Protein 8CWX (pdb70)

Nearest PDB structures (foldseek):
  8cwx-assembly1_A  TM=8.154E-01  e=5.323E-01  Streptomyces morookaense
  8cwx-assembly1_A  TM=7.725E-01  e=2.090E-01  Streptomyces morookaense
  8cwx-assembly1_A  TM=1.005E+00  e=5.382E-02  Streptomyces morookaense

Organism: Streptomyces morookaense (NCBI:txid1970)

Radius of gyration: 8.99 Å; Cα contacts (8 Å, |Δi|>4): 7; chains: 1; bounding box: 23×18×15 Å

Sequence (23 aa):
FAADAWAAQDMAGNPLFCCVQCGFAADAWAAQDMAGNPLFCCVQCGFAADAWAAQDMAGNPLFCCVQCGFAADAWAAQDMAGNPLFCCVQCGFAADAWAAQDMAGNPLFCCVQCGFAADAWAAQDMAGNPLFCCVQCGFAADAWAAQDMAGNPLFCCVQCGFAADAWAAQDMAGNPLFCCVQCGFAADAWAAQDMAGNPLFCCVQCGFAADAWAAQDMAGNPLFCCVQCGFAADAWAAQDMAGNPLFCCVQCGFAADAWAAQDMAGNPLFCCVQCGFAADAWAAQDMAGNPLFCCVQCGFAADAWAAQDMAGNPLFCCVQCGFAADAWAAQDMAGNPLFCCVQCG

Foldseek 3Di:
DPLPQDVVQLVVVDDDCCVCRVD

Structure (mmCIF, N/CA/C/O backbone):
data_8CWX
#
_entry.id   8CWX
#
loop_
_atom_site.group_PDB
_atom_site.id
_atom_site.type_symbol
_atom_site.label_atom_id
_atom_site.label_alt_id
_atom_site.label_comp_id
_atom_site.label_asym_id
_atom_site.label_entity_id
_atom_site.label_seq_id
_atom_site.pdbx_PDB_ins_code
_atom_site.Cartn_x
_atom_site.Cartn_y
_atom_site.Cartn_z
_atom_site.occupancy
_atom_site.B_iso_or_equiv
_atom_site.auth_seq_id
_atom_site.auth_comp_id
_atom_site.auth_asym_id
_atom_site.auth_atom_id
_atom_site.pdbx_PDB_model_num
ATOM 1 N N . PHE A 1 1 ? 30.555 10.071 2.349 1.00 0.00 1 PHE A N 1
ATOM 2 C CA . PHE A 1 1 ? 30.964 10.251 3.770 1.00 0.00 1 PHE A CA 1
ATOM 3 C C . PHE A 1 1 ? 29.898 9.657 4.683 1.00 0.00 1 PHE A C 1
ATOM 4 O O . PHE A 1 1 ? 28.717 9.981 4.566 1.00 0.00 1 PHE A O 1
ATOM 23 N N . ALA A 1 2 ? 30.324 8.787 5.593 1.00 0.00 2 ALA A N 1
ATOM 24 C CA . ALA A 1 2 ? 29.396 8.156 6.523 1.00 0.00 2 ALA A CA 1
ATOM 25 C C . ALA A 1 2 ? 28.760 6.923 5.890 1.00 0.00 2 ALA A C 1
ATOM 26 O O . ALA A 1 2 ? 28.493 5.931 6.572 1.00 0.00 2 ALA A O 1
ATOM 33 N N . ALA A 1 3 ? 28.520 6.989 4.584 1.00 0.00 3 ALA A N 1
ATOM 34 C CA . ALA A 1 3 ? 27.914 5.873 3.868 1.00 0.00 3 ALA A CA 1
ATOM 35 C C . ALA A 1 3 ? 27.059 5.031 4.811 1.00 0.00 3 ALA A C 1
ATOM 36 O O . ALA A 1 3 ? 26.462 5.550 5.754 1.00 0.00 3 ALA A O 1
ATOM 43 N N . ASP A 1 4 ? 26.999 3.731 4.545 1.00 0.00 4 ASP A N 1
ATOM 44 C CA . ASP A 1 4 ? 26.210 2.828 5.375 1.00 0.00 4 ASP A CA 1
ATOM 45 C C . ASP A 1 4 ? 24.744 3.251 5.383 1.00 0.00 4 ASP A C 1
ATOM 46 O O . ASP A 1 4 ? 24.034 3.046 6.367 1.00 0.00 4 ASP A O 1
ATOM 55 N N . ALA A 1 5 ? 24.297 3.836 4.277 1.00 0.00 5 ALA A N 1
ATOM 56 C CA . ALA A 1 5 ? 22.912 4.280 4.165 1.00 0.00 5 ALA A CA 1
ATOM 57 C C . ALA A 1 5 ? 22.366 4.704 5.528 1.00 0.00 5 ALA A C 1
ATOM 58 O O . ALA A 1 5 ? 22.685 5.785 6.025 1.00 0.00 5 ALA A O 1
ATOM 65 N N . TRP A 1 6 ? 21.540 3.846 6.124 1.00 0.00 6 TRP A N 1
ATOM 66 C CA . TRP A 1 6 ? 20.952 4.140 7.427 1.00 0.00 6 TRP A CA 1
ATOM 67 C C . TRP A 1 6 ? 20.432 2.860 8.083 1.00 0.00 6 TRP A C 1
ATOM 68 O O . TRP A 1 6 ? 19.939 1.944 7.408 1.00 0.00 6 TRP A O 1
ATOM 89 N N . ALA A 1 7 ? 20.523 2.808 9.409 1.00 0.00 7 ALA A N 1
ATOM 90 C CA . ALA A 1 7 ? 20.084 1.629 10.137 1.00 0.00 7 ALA A CA 1
ATOM 91 C C . ALA A 1 7 ? 18.582 1.659 10.312 1.00 0.00 7 ALA A C 1
ATOM 92 O O . ALA A 1 7 ? 18.019 2.615 10.847 1.00 0.00 7 ALA A O 1
ATOM 99 N N . ALA A 1 8 ? 17.948 0.601 9.816 1.00 0.00 8 ALA A N 1
ATOM 100 C CA . ALA A 1 8 ? 16.504 0.481 9.864 1.00 0.00 8 ALA A CA 1
ATOM 101 C C . ALA A 1 8 ? 15.900 1.032 8.577 1.00 0.00 8 ALA A C 1
ATOM 102 O O . ALA A 1 8 ? 14.845 0.575 8.123 1.00 0.00 8 ALA A O 1
ATOM 109 N N . GLN A 1 9 ? 16.583 2.016 7.985 1.00 0.00 9 GLN A N 1
ATOM 110 C CA . GLN A 1 9 ? 16.092 2.620 6.756 1.00 0.00 9 GLN A CA 1
ATOM 111 C C . GLN A 1 9 ? 16.101 1.601 5.630 1.00 0.00 9 GLN A C 1
ATOM 112 O O . GLN A 1 9 ? 15.084 1.381 4.973 1.00 0.00 9 GLN A O 1
ATOM 126 N N . ASP A 1 10 ? 17.249 0.977 5.414 1.00 0.00 10 ASP A N 1
ATOM 127 C CA . ASP A 1 10 ? 17.359 -0.028 4.366 1.00 0.00 10 ASP A CA 1
ATOM 128 C C . ASP A 1 10 ? 16.832 -1.376 4.858 1.00 0.00 10 ASP A C 1
ATOM 129 O O . ASP A 1 10 ? 16.925 -2.402 4.160 1.00 0.00 10 ASP A O 1
ATOM 138 N N . MET A 1 11 ? 16.263 -1.374 6.057 1.00 0.00 11 MET A N 1
ATOM 139 C CA . MET A 1 11 ? 15.745 -2.601 6.628 1.00 0.00 11 MET A CA 1
ATOM 140 C C . MET A 1 11 ? 14.347 -2.845 6.096 1.00 0.00 11 MET A C 1
ATOM 141 O O . MET A 1 11 ? 14.013 -3.962 5.719 1.00 0.00 11 MET A O 1
ATOM 155 N N . ALA A 1 12 ? 13.552 -1.798 6.006 1.00 0.00 12 ALA A N 1
ATOM 156 C CA . ALA A 1 12 ? 12.216 -1.955 5.461 1.00 0.00 12 ALA A CA 1
ATOM 157 C C . ALA A 1 12 ? 12.294 -2.013 3.942 1.00 0.00 12 ALA A C 1
ATOM 158 O O . ALA A 1 12 ? 11.286 -2.172 3.255 1.00 0.00 12 ALA A O 1
ATOM 174 N N . GLY A 1 14 ? 14.476 -4.212 2.231 1.00 0.00 14 GLY A N 1
ATOM 175 C CA . GLY A 1 14 ? 14.484 -5.647 1.982 1.00 0.00 14 GLY A CA 1
ATOM 176 C C . GLY A 1 14 ? 13.125 -6.275 2.340 1.00 0.00 14 GLY A C 1
ATOM 177 O O . GLY A 1 14 ? 13.024 -7.492 2.495 1.00 0.00 14 GLY A O 1
ATOM 181 N N . ASN A 1 15 ? 12.082 -5.448 2.481 1.00 0.00 15 ASN A N 1
ATOM 182 C CA . ASN A 1 15 ? 10.763 -5.956 2.825 1.00 0.00 15 ASN A CA 1
ATOM 183 C C . ASN A 1 15 ? 10.007 -6.394 1.582 1.00 0.00 15 ASN A C 1
ATOM 184 O O . ASN A 1 15 ? 10.464 -6.213 0.452 1.00 0.00 15 ASN A O 1
ATOM 195 N N . PRO A 1 16 ? 8.853 -6.963 1.773 1.00 0.00 16 PRO A N 1
ATOM 196 C CA . PRO A 1 16 ? 8.000 -7.429 0.655 1.00 0.00 16 PRO A CA 1
ATOM 197 C C . PRO A 1 16 ? 7.873 -6.380 -0.440 1.00 0.00 16 PRO A C 1
ATOM 198 O O . PRO A 1 16 ? 7.073 -5.447 -0.338 1.00 0.00 16 PRO A O 1
ATOM 209 N N . LEU A 1 17 ? 8.669 -6.556 -1.481 1.00 0.00 17 LEU A N 1
ATOM 210 C CA . LEU A 1 17 ? 8.673 -5.639 -2.631 1.00 0.00 17 LEU A CA 1
ATOM 211 C C . LEU A 1 17 ? 9.570 -4.422 -2.357 1.00 0.00 17 LEU A C 1
ATOM 212 O O . LEU A 1 17 ? 10.244 -3.883 -3.258 1.00 0.00 17 LEU A O 1
ATOM 262 N N . PHE A 1 21 ? 12.537 -1.254 -4.130 1.00 0.00 21 PHE A N 1
ATOM 263 C CA . PHE A 1 21 ? 12.115 0.054 -3.646 1.00 0.00 21 PHE A CA 1
ATOM 264 C C . PHE A 1 21 ? 13.260 0.774 -2.936 1.00 0.00 21 PHE A C 1
ATOM 265 O O . PHE A 1 21 ? 13.567 1.930 -3.230 1.00 0.00 21 PHE A O 1
ATOM 282 N N . CYS A 1 22 ? 13.874 0.082 -1.981 1.00 0.00 22 CYS A N 1
ATOM 283 C CA . CYS A 1 22 ? 14.961 0.671 -1.193 1.00 0.00 22 CYS A CA 1
ATOM 284 C C . CYS A 1 22 ? 16.326 0.533 -1.868 1.00 0.00 22 CYS A C 1
ATOM 285 O O . CYS A 1 22 ? 17.317 1.066 -1.369 1.00 0.00 22 CYS A O 1
ATOM 292 N N . CYS A 1 23 ? 16.386 -0.157 -3.002 1.00 0.00 23 CYS A N 1
ATOM 293 C CA . CYS A 1 23 ? 17.664 -0.306 -3.699 1.00 0.00 23 CYS A CA 1
ATOM 294 C C . CYS A 1 23 ? 18.004 0.972 -4.458 1.00 0.00 23 CYS A C 1
ATOM 295 O O . CYS A 1 23 ? 19.084 1.535 -4.293 1.00 0.00 23 CYS A O 1
ATOM 311 N N . VAL A 1 25 ? 16.240 3.713 -4.127 1.00 0.00 25 VAL A N 1
ATOM 312 C CA . VAL A 1 25 ? 15.991 4.788 -3.176 1.00 0.00 25 VAL A CA 1
ATOM 313 C C . VAL A 1 25 ? 17.255 5.124 -2.386 1.00 0.00 25 VAL A C 1
ATOM 314 O O . VAL A 1 25 ? 17.555 6.294 -2.147 1.00 0.00 25 VAL A O 1
ATOM 327 N N . GLN A 1 26 ? 17.976 4.092 -1.964 1.00 0.00 26 GLN A N 1
ATOM 328 C CA . GLN A 1 26 ? 19.190 4.290 -1.179 1.00 0.00 26 GLN A CA 1
ATOM 329 C C . GLN A 1 26 ? 20.418 4.347 -2.084 1.00 0.00 26 GLN A C 1
ATOM 330 O O . GLN A 1 26 ? 21.510 4.694 -1.635 1.00 0.00 26 GLN A O 1
ATOM 344 N N . CYS A 1 27 ? 20.234 4.017 -3.359 1.00 0.00 27 CYS A N 1
ATOM 345 C CA . CYS A 1 27 ? 21.339 4.051 -4.308 1.00 0.00 27 CYS A CA 1
ATOM 346 C C . CYS A 1 27 ? 21.672 5.487 -4.690 1.00 0.00 27 CYS A C 1
ATOM 347 O O . CYS A 1 27 ? 20.780 6.327 -4.825 1.00 0.00 27 CYS A O 1
ATOM 354 N N . GLY A 1 28 ? 22.959 5.765 -4.863 1.00 0.00 28 GLY A N 1
ATOM 355 C CA . GLY A 1 28 ? 23.400 7.106 -5.231 1.00 0.00 28 GLY A CA 1
ATOM 356 C C . GLY A 1 28 ? 23.543 7.235 -6.742 1.00 0.00 28 GLY A C 1
ATOM 357 O O . GLY A 1 28 ? 24.482 6.671 -7.280 1.00 0.00 28 GLY A O 1
ATOM 362 N N . PHE A 1 1 ? 26.748 1.860 -5.883 1.00 0.00 1 PHE A N 2
ATOM 363 C CA . PHE A 1 1 ? 26.180 1.956 -4.508 1.00 0.00 1 PHE A CA 2
ATOM 364 C C . PHE A 1 1 ? 26.214 3.409 -4.046 1.00 0.00 1 PHE A C 2
ATOM 365 O O . PHE A 1 1 ? 25.171 4.020 -3.807 1.00 0.00 1 PHE A O 2
ATOM 384 N N . ALA A 1 2 ? 27.420 3.957 -3.922 1.00 0.00 2 ALA A N 2
ATOM 385 C CA . ALA A 1 2 ? 27.578 5.340 -3.488 1.00 0.00 2 ALA A CA 2
ATOM 386 C C . ALA A 1 2 ? 27.573 5.431 -1.966 1.00 0.00 2 ALA A C 2
ATOM 387 O O . ALA A 1 2 ? 27.155 6.439 -1.396 1.00 0.00 2 ALA A O 2
ATOM 394 N N . ALA A 1 3 ? 28.042 4.372 -1.314 1.00 0.00 3 ALA A N 2
ATOM 395 C CA . ALA A 1 3 ? 28.089 4.340 0.144 1.00 0.00 3 ALA A CA 2
ATOM 396 C C . ALA A 1 3 ? 27.026 5.257 0.739 1.00 0.00 3 ALA A C 2
ATOM 397 O O . ALA A 1 3 ? 25.945 5.416 0.174 1.00 0.00 3 ALA A O 2
ATOM 404 N N . ASP A 1 4 ? 27.345 5.852 1.884 1.00 0.00 4 ASP A N 2
ATOM 405 C CA . ASP A 1 4 ? 26.420 6.752 2.568 1.00 0.00 4 ASP A CA 2
ATOM 406 C C . ASP A 1 4 ? 25.207 5.991 3.097 1.00 0.00 4 ASP A C 2
ATOM 407 O O . ASP A 1 4 ? 24.880 6.080 4.281 1.00 0.00 4 ASP A O 2
ATOM 416 N N . ALA A 1 5 ? 24.550 5.239 2.223 1.00 0.00 5 ALA A N 2
ATOM 417 C CA . ALA A 1 5 ? 23.380 4.462 2.618 1.00 0.00 5 ALA A CA 2
ATOM 418 C C . ALA A 1 5 ? 22.609 5.163 3.733 1.00 0.00 5 ALA A C 2
ATOM 419 O O . ALA A 1 5 ? 22.721 6.376 3.917 1.00 0.00 5 ALA A O 2
ATOM 426 N N . TRP A 1 6 ? 21.823 4.387 4.470 1.00 0.00 6 TRP A N 2
ATOM 427 C CA . TRP A 1 6 ? 21.033 4.925 5.570 1.00 0.00 6 TRP A CA 2
ATOM 428 C C . TRP A 1 6 ? 20.597 3.796 6.497 1.00 0.00 6 TRP A C 2
ATOM 429 O O . TRP A 1 6 ? 20.113 2.749 6.044 1.00 0.00 6 TRP A O 2
ATOM 450 N N . ALA A 1 7 ? 20.766 4.008 7.798 1.00 0.00 7 ALA A N 2
ATOM 451 C CA . ALA A 1 7 ? 20.415 2.979 8.763 1.00 0.00 7 ALA A CA 2
ATOM 452 C C . ALA A 1 7 ? 18.929 3.006 9.040 1.00 0.00 7 ALA A C 2
ATOM 453 O O . ALA A 1 7 ? 18.365 4.029 9.432 1.00 0.00 7 ALA A O 2
ATOM 460 N N . ALA A 1 8 ? 18.303 1.866 8.781 1.00 0.00 8 ALA A N 2
ATOM 461 C CA . ALA A 1 8 ? 16.873 1.724 8.945 1.00 0.00 8 ALA A CA 2
ATOM 462 C C . ALA A 1 8 ? 16.199 2.042 7.617 1.00 0.00 8 ALA A C 2
ATOM 463 O O . ALA A 1 8 ? 15.115 1.535 7.316 1.00 0.00 8 ALA A O 2
ATOM 470 N N . GLN A 1 9 ? 16.865 2.878 6.813 1.00 0.00 9 GLN A N 2
ATOM 471 C CA . GLN A 1 9 ? 16.324 3.252 5.515 1.00 0.00 9 GLN A CA 2
ATOM 472 C C . GLN A 1 9 ? 16.266 2.042 4.604 1.00 0.00 9 GLN A C 2
ATOM 473 O O . GLN A 1 9 ? 15.210 1.708 4.065 1.00 0.00 9 GLN A O 2
ATOM 487 N N . ASP A 1 10 ? 17.401 1.375 4.439 1.00 0.00 10 ASP A N 2
ATOM 488 C CA . ASP A 1 10 ? 17.442 0.196 3.594 1.00 0.00 10 ASP A CA 2
ATOM 489 C C . ASP A 1 10 ? 16.948 -1.023 4.365 1.00 0.00 10 ASP A C 2
ATOM 490 O O . ASP A 1 10 ? 17.022 -2.158 3.880 1.00 0.00 10 ASP A O 2
ATOM 499 N N . MET A 1 11 ? 16.429 -0.782 5.569 1.00 0.00 11 MET A N 2
ATOM 500 C CA . MET A 1 11 ? 15.930 -1.874 6.390 1.00 0.00 11 MET A CA 2
ATOM 501 C C . MET A 1 11 ? 14.494 -2.168 6.008 1.00 0.00 11 MET A C 2
ATOM 502 O O . MET A 1 11 ? 14.114 -3.318 5.840 1.00 0.00 11 MET A O 2
ATOM 516 N N . ALA A 1 12 ? 13.712 -1.128 5.797 1.00 0.00 12 ALA A N 2
ATOM 517 C CA . ALA A 1 12 ? 12.343 -1.334 5.370 1.00 0.00 12 ALA A CA 2
ATOM 518 C C . ALA A 1 12 ? 12.373 -1.654 3.886 1.00 0.00 12 ALA A C 2
ATOM 519 O O . ALA A 1 12 ? 11.355 -1.953 3.265 1.00 0.00 12 ALA A O 2
ATOM 535 N N . GLY A 1 14 ? 14.593 -4.100 2.503 1.00 0.00 14 GLY A N 2
ATOM 536 C CA . GLY A 1 14 ? 14.614 -5.551 2.479 1.00 0.00 14 GLY A CA 2
ATOM 537 C C . GLY A 1 14 ? 13.248 -6.132 2.890 1.00 0.00 14 GLY A C 2
ATOM 538 O O . GLY A 1 14 ? 13.157 -7.304 3.252 1.00 0.00 14 GLY A O 2
ATOM 542 N N . ASN A 1 15 ? 12.183 -5.308 2.843 1.00 0.00 15 ASN A N 2
ATOM 543 C CA . ASN A 1 15 ? 10.851 -5.771 3.222 1.00 0.00 15 ASN A CA 2
ATOM 544 C C . ASN A 1 15 ? 10.159 -6.443 2.037 1.00 0.00 15 ASN A C 2
ATOM 545 O O . ASN A 1 15 ? 10.732 -6.525 0.950 1.00 0.00 15 ASN A O 2
ATOM 556 N N . PRO A 1 16 ? 8.950 -6.924 2.212 1.00 0.00 16 PRO A N 2
ATOM 557 C CA . PRO A 1 16 ? 8.208 -7.599 1.114 1.00 0.00 16 PRO A CA 2
ATOM 558 C C . PRO A 1 16 ? 8.132 -6.728 -0.132 1.00 0.00 16 PRO A C 2
ATOM 559 O O . PRO A 1 16 ? 7.259 -5.870 -0.262 1.00 0.00 16 PRO A O 2
ATOM 570 N N . LEU A 1 17 ? 9.066 -6.973 -1.034 1.00 0.00 17 LEU A N 2
ATOM 571 C CA . LEU A 1 17 ? 9.144 -6.231 -2.290 1.00 0.00 17 LEU A CA 2
ATOM 572 C C . LEU A 1 17 ? 9.875 -4.909 -2.072 1.00 0.00 17 LEU A C 2
ATOM 573 O O . LEU A 1 17 ? 10.415 -4.307 -3.012 1.00 0.00 17 LEU A O 2
ATOM 623 N N . PHE A 1 21 ? 12.502 -1.835 -4.246 1.00 0.00 21 PHE A N 2
ATOM 624 C CA . PHE A 1 21 ? 12.073 -0.488 -3.902 1.00 0.00 21 PHE A CA 2
ATOM 625 C C . PHE A 1 21 ? 13.202 0.298 -3.259 1.00 0.00 21 PHE A C 2
ATOM 626 O O . PHE A 1 21 ? 13.467 1.441 -3.627 1.00 0.00 21 PHE A O 2
ATOM 643 N N . CYS A 1 22 ? 13.844 -0.312 -2.274 1.00 0.00 22 CYS A N 2
ATOM 644 C CA . CYS A 1 22 ? 14.917 0.359 -1.551 1.00 0.00 22 CYS A CA 2
ATOM 645 C C . CYS A 1 22 ? 16.266 0.207 -2.238 1.00 0.00 22 CYS A C 2
ATOM 646 O O . CYS A 1 22 ? 17.254 0.798 -1.802 1.00 0.00 22 CYS A O 2
ATOM 653 N N . CYS A 1 23 ? 16.307 -0.542 -3.330 1.00 0.00 23 CYS A N 2
ATOM 654 C CA . CYS A 1 23 ? 17.556 -0.693 -4.062 1.00 0.00 23 CYS A CA 2
ATOM 655 C C . CYS A 1 23 ? 17.803 0.560 -4.899 1.00 0.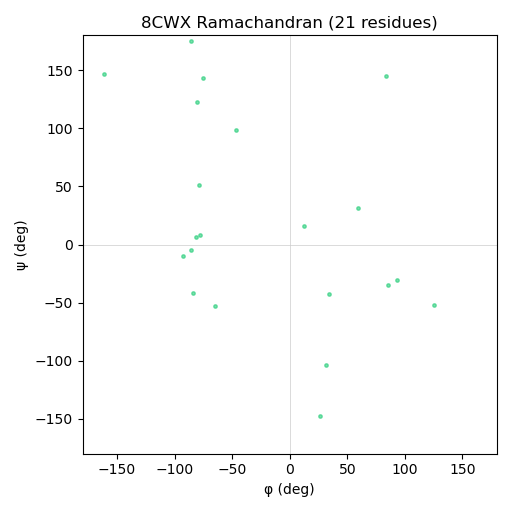00 23 CYS A C 2
ATOM 656 O O . CYS A 1 23 ? 18.887 1.142 -4.862 1.00 0.00 23 CYS A O 2
ATOM 672 N N . VAL A 1 25 ? 15.974 3.297 -4.516 1.00 0.00 25 VAL A N 2
ATOM 673 C CA . VAL A 1 25 ? 15.756 4.413 -3.601 1.00 0.00 25 VAL A CA 2
ATOM 674 C C . VAL A 1 25 ? 17.064 4.828 -2.940 1.00 0.00 25 VAL A C 2
ATOM 675 O O . VAL A 1 25 ? 17.341 6.015 -2.772 1.00 0.00 25 VAL A O 2
ATOM 688 N N . GLN A 1 26 ? 17.857 3.836 -2.548 1.00 0.00 26 GLN A N 2
ATOM 689 C CA . GLN A 1 26 ? 19.126 4.101 -1.881 1.00 0.00 26 GLN A CA 2
ATOM 690 C C . GLN A 1 26 ? 20.271 4.170 -2.886 1.00 0.00 26 GLN A C 2
ATOM 691 O O . GLN A 1 26 ? 21.376 4.594 -2.548 1.00 0.00 26 GLN A O 2
ATOM 705 N N . CYS A 1 27 ? 20.005 3.759 -4.119 1.00 0.00 27 CYS A N 2
ATOM 706 C CA . CYS A 1 27 ? 21.032 3.789 -5.152 1.00 0.00 27 CYS A CA 2
ATOM 707 C C . CYS A 1 27 ? 21.263 5.220 -5.632 1.00 0.00 27 CYS A C 2
ATOM 708 O O . CYS A 1 27 ? 20.314 5.977 -5.835 1.00 0.00 27 CYS A O 2
ATOM 715 N N . GLY A 1 28 ? 22.528 5.583 -5.814 1.00 0.00 28 GLY A N 2
ATOM 716 C CA . GLY A 1 28 ? 22.872 6.925 -6.270 1.00 0.00 28 GLY A CA 2
ATOM 717 C C . GLY A 1 28 ? 23.368 7.783 -5.111 1.00 0.00 28 GLY A C 2
ATOM 718 O O . GLY A 1 28 ? 22.916 8.910 -4.999 1.00 0.00 28 GLY A O 2
ATOM 723 N N . PHE A 1 1 ? 28.323 -3.487 -4.480 1.00 0.00 1 PHE A N 3
ATOM 724 C CA . PHE A 1 1 ? 29.209 -2.392 -4.966 1.00 0.00 1 PHE A CA 3
ATOM 725 C C . PHE A 1 1 ? 28.607 -1.045 -4.579 1.00 0.00 1 PHE A C 3
ATOM 726 O O . PHE A 1 1 ? 27.508 -0.697 -5.013 1.00 0.00 1 PHE A O 3
ATOM 745 N N . ALA A 1 2 ? 29.332 -0.292 -3.758 1.00 0.00 2 ALA A N 3
ATOM 746 C CA . ALA A 1 2 ? 28.859 1.016 -3.318 1.00 0.00 2 ALA A CA 3
ATOM 747 C C . ALA A 1 2 ? 27.943 0.877 -2.106 1.00 0.00 2 ALA A C 3
ATOM 748 O O . ALA A 1 2 ? 28.278 1.323 -1.009 1.00 0.00 2 ALA A O 3
ATOM 755 N N . ALA A 1 3 ? 26.787 0.253 -2.313 1.00 0.00 3 ALA A N 3
ATOM 756 C CA . ALA A 1 3 ? 25.830 0.058 -1.230 1.00 0.00 3 ALA A CA 3
ATOM 757 C C . ALA A 1 3 ? 25.994 1.139 -0.162 1.00 0.00 3 ALA A C 3
ATOM 758 O O . ALA A 1 3 ? 25.602 2.286 -0.366 1.00 0.00 3 ALA A O 3
ATOM 765 N N . ASP A 1 4 ? 26.579 0.756 0.971 1.00 0.00 4 ASP A N 3
ATOM 766 C CA . ASP A 1 4 ? 26.793 1.688 2.076 1.00 0.00 4 ASP A CA 3
ATOM 767 C C . ASP A 1 4 ? 25.466 2.102 2.703 1.00 0.00 4 ASP A C 3
ATOM 768 O O . ASP A 1 4 ? 25.239 1.899 3.896 1.00 0.00 4 ASP A O 3
ATOM 777 N N . ALA A 1 5 ? 24.594 2.677 1.889 1.00 0.00 5 ALA A N 3
ATOM 778 C CA . ALA A 1 5 ? 23.283 3.114 2.359 1.00 0.00 5 ALA A CA 3
ATOM 779 C C . ALA A 1 5 ? 23.343 3.532 3.829 1.00 0.00 5 ALA A C 3
ATOM 780 O O . ALA A 1 5 ? 24.058 4.469 4.188 1.00 0.00 5 ALA A O 3
ATOM 787 N N . TRP A 1 6 ? 22.587 2.834 4.673 1.00 0.00 6 TRP A N 3
ATOM 788 C CA . TRP A 1 6 ? 22.561 3.139 6.096 1.00 0.00 6 TRP A CA 3
ATOM 789 C C . TRP A 1 6 ? 21.999 1.953 6.880 1.00 0.00 6 TRP A C 3
ATOM 790 O O . TRP A 1 6 ? 21.305 1.091 6.324 1.00 0.00 6 TRP A O 3
ATOM 811 N N . ALA A 1 7 ? 22.293 1.909 8.175 1.00 0.00 7 ALA A N 3
ATOM 812 C CA . ALA A 1 7 ? 21.834 0.800 8.997 1.00 0.00 7 ALA A CA 3
ATOM 813 C C . ALA A 1 7 ? 20.398 1.018 9.418 1.00 0.00 7 ALA A C 3
ATOM 814 O O . ALA A 1 7 ? 20.043 2.053 9.987 1.00 0.00 7 ALA A O 3
ATOM 821 N N . ALA A 1 8 ? 19.575 0.032 9.082 1.00 0.00 8 ALA A N 3
ATOM 822 C CA . ALA A 1 8 ? 18.156 0.085 9.363 1.00 0.00 8 ALA A CA 3
ATOM 823 C C . ALA A 1 8 ? 17.443 0.666 8.151 1.00 0.00 8 ALA A C 3
ATOM 824 O O . ALA A 1 8 ? 16.284 0.335 7.876 1.00 0.00 8 ALA A O 3
ATOM 831 N N . GLN A 1 9 ? 18.151 1.524 7.410 1.00 0.00 9 GLN A N 3
ATOM 832 C CA . GLN A 1 9 ? 17.566 2.136 6.229 1.00 0.00 9 GLN A CA 3
ATOM 833 C C . GLN A 1 9 ? 17.300 1.084 5.167 1.00 0.00 9 GLN A C 3
ATOM 834 O O . GLN A 1 9 ? 16.175 0.944 4.688 1.00 0.00 9 GLN A O 3
ATOM 848 N N . ASP A 1 10 ? 18.332 0.333 4.807 1.00 0.00 10 ASP A N 3
ATOM 849 C CA . ASP A 1 10 ? 18.169 -0.714 3.810 1.00 0.00 10 ASP A CA 3
ATOM 850 C C . ASP A 1 10 ? 17.601 -1.974 4.459 1.00 0.00 10 ASP A C 3
ATOM 851 O O . ASP A 1 10 ? 17.525 -3.036 3.830 1.00 0.00 10 ASP A O 3
ATOM 860 N N . MET A 1 11 ? 17.195 -1.848 5.723 1.00 0.00 11 MET A N 3
ATOM 861 C CA . MET A 1 11 ? 16.647 -2.983 6.446 1.00 0.00 11 MET A CA 3
ATOM 862 C C . MET A 1 11 ? 15.166 -3.109 6.145 1.00 0.00 11 MET A C 3
ATOM 863 O O . MET A 1 11 ? 14.685 -4.187 5.822 1.00 0.00 11 MET A O 3
ATOM 877 N N . ALA A 1 12 ? 14.453 -1.996 6.174 1.00 0.00 12 ALA A N 3
ATOM 878 C CA . ALA A 1 12 ? 13.043 -2.043 5.830 1.00 0.00 12 ALA A CA 3
ATOM 879 C C . ALA A 1 12 ? 12.953 -2.107 4.316 1.00 0.00 12 ALA A C 3
ATOM 880 O O . ALA A 1 12 ? 11.875 -2.197 3.726 1.00 0.00 12 ALA A O 3
ATOM 896 N N . GLY A 1 14 ? 14.791 -4.486 2.364 1.00 0.00 14 GLY A N 3
ATOM 897 C CA . GLY A 1 14 ? 14.639 -5.901 2.060 1.00 0.00 14 GLY A CA 3
ATOM 898 C C . GLY A 1 14 ? 13.253 -6.418 2.476 1.00 0.00 14 GLY A C 3
ATOM 899 O O . GLY A 1 14 ? 13.078 -7.618 2.693 1.00 0.00 14 GLY A O 3
ATOM 903 N N . ASN A 1 15 ? 12.262 -5.520 2.590 1.00 0.00 15 ASN A N 3
ATOM 904 C CA . ASN A 1 15 ? 10.917 -5.925 2.982 1.00 0.00 15 ASN A CA 3
ATOM 905 C C . ASN A 1 15 ? 10.112 -6.392 1.769 1.00 0.00 15 ASN A C 3
ATOM 906 O O . ASN A 1 15 ? 10.594 -6.343 0.637 1.00 0.00 15 ASN A O 3
ATOM 917 N N . PRO A 1 16 ? 8.900 -6.842 1.976 1.00 0.00 16 PRO A N 3
ATOM 918 C CA . PRO A 1 16 ? 8.036 -7.315 0.866 1.00 0.00 16 PRO A CA 3
ATOM 919 C C . PRO A 1 16 ? 7.968 -6.292 -0.258 1.00 0.00 16 PRO A C 3
ATOM 920 O O . PRO A 1 16 ? 7.203 -5.331 -0.199 1.00 0.00 16 PRO A O 3
ATOM 931 N N . LEU A 1 17 ? 8.793 -6.516 -1.266 1.00 0.00 17 LEU A N 3
ATOM 932 C CA . LEU A 1 17 ? 8.873 -5.624 -2.424 1.00 0.00 17 LEU A CA 3
ATOM 933 C C . LEU A 1 17 ? 9.771 -4.435 -2.109 1.00 0.00 17 LEU A C 3
ATOM 934 O O . LEU A 1 17 ? 10.329 -3.789 -3.009 1.00 0.00 17 LEU A O 3
ATOM 984 N N . PHE A 1 21 ? 12.876 -1.751 -4.002 1.00 0.00 21 PHE A N 3
ATOM 985 C CA . PHE A 1 21 ? 12.374 -0.477 -3.515 1.00 0.00 21 PHE A CA 3
ATOM 986 C C . PHE A 1 21 ? 13.474 0.310 -2.804 1.00 0.00 21 PHE A C 3
ATOM 987 O O . PHE A 1 21 ? 13.669 1.503 -3.059 1.00 0.00 21 PHE A O 3
ATOM 1004 N N . CYS A 1 22 ? 14.180 -0.361 -1.897 1.00 0.00 22 CYS A N 3
ATOM 1005 C CA . CYS A 1 22 ? 15.236 0.300 -1.135 1.00 0.00 22 CYS A CA 3
ATOM 1006 C C . CYS A 1 22 ? 16.568 0.289 -1.870 1.00 0.00 22 CYS A C 3
ATOM 1007 O O . CYS A 1 22 ? 17.482 1.027 -1.510 1.00 0.00 22 CYS A O 3
ATOM 1014 N N . CYS A 1 23 ? 16.686 -0.539 -2.895 1.00 0.00 23 CYS A N 3
ATOM 1015 C CA . CYS A 1 23 ? 17.934 -0.602 -3.641 1.00 0.00 23 CYS A CA 3
ATOM 1016 C C . CYS A 1 23 ? 18.044 0.589 -4.584 1.00 0.00 23 CYS A C 3
ATOM 1017 O O . CYS A 1 23 ? 19.017 1.340 -4.541 1.00 0.00 23 CYS A O 3
ATOM 1033 N N . VAL A 1 25 ? 15.981 3.262 -4.701 1.00 0.00 25 VAL A N 3
ATOM 1034 C CA . VAL A 1 25 ? 15.785 4.505 -3.969 1.00 0.00 25 VAL A CA 3
ATOM 1035 C C . VAL A 1 25 ? 17.056 4.852 -3.198 1.00 0.00 25 VAL A C 3
ATOM 1036 O O . VAL A 1 25 ? 17.392 6.025 -3.033 1.00 0.00 25 VAL A O 3
ATOM 1049 N N . GLN A 1 26 ? 17.758 3.820 -2.729 1.00 0.00 26 GLN A N 3
ATOM 1050 C CA . GLN A 1 26 ? 18.992 4.025 -1.973 1.00 0.00 26 GLN A CA 3
ATOM 1051 C C . GLN A 1 26 ? 20.218 3.973 -2.884 1.00 0.00 26 GLN A C 3
ATOM 1052 O O . GLN A 1 26 ? 21.318 4.341 -2.473 1.00 0.00 26 GLN A O 3
ATOM 1066 N N . CYS A 1 27 ? 20.030 3.509 -4.117 1.00 0.00 27 CYS A N 3
ATOM 1067 C CA . CYS A 1 27 ? 21.141 3.415 -5.059 1.00 0.00 27 CYS A CA 3
ATOM 1068 C C . CYS A 1 27 ? 21.518 4.795 -5.585 1.00 0.00 27 CYS A C 3
ATOM 1069 O O . CYS A 1 27 ? 22.689 5.070 -5.845 1.00 0.00 27 CYS A O 3
ATOM 1076 N N . GLY A 1 28 ? 20.520 5.657 -5.742 1.00 0.00 28 GLY A N 3
ATOM 1077 C CA . GLY A 1 28 ? 20.762 7.007 -6.242 1.00 0.00 28 GLY A CA 3
ATOM 1078 C C . GLY A 1 28 ? 21.902 7.669 -5.478 1.00 0.00 28 GLY A C 3
ATOM 1079 O O . GLY A 1 28 ? 22.999 7.710 -6.009 1.00 0.00 28 GLY A O 3
ATOM 1084 N N . PHE A 1 1 ? 23.953 15.263 -2.165 1.00 0.00 1 PHE A N 4
ATOM 1085 C CA . PHE A 1 1 ? 24.667 15.114 -0.865 1.00 0.00 1 PHE A CA 4
ATOM 1086 C C . PHE A 1 1 ? 23.665 14.746 0.224 1.00 0.00 1 PHE A C 4
ATOM 1087 O O . PHE A 1 1 ? 22.478 15.054 0.119 1.00 0.00 1 PHE A O 4
ATOM 1106 N N . ALA A 1 2 ? 24.152 14.087 1.270 1.00 0.00 2 ALA A N 4
ATOM 1107 C CA . ALA A 1 2 ? 23.289 13.682 2.374 1.00 0.00 2 ALA A CA 4
ATOM 1108 C C . ALA A 1 2 ? 22.614 12.349 2.069 1.00 0.00 2 ALA A C 4
ATOM 1109 O O . ALA A 1 2 ? 23.186 11.490 1.398 1.00 0.00 2 ALA A O 4
ATOM 1116 N N . ALA A 1 3 ? 21.392 12.185 2.567 1.00 0.00 3 ALA A N 4
ATOM 1117 C CA . ALA A 1 3 ? 20.645 10.952 2.343 1.00 0.00 3 ALA A CA 4
ATOM 1118 C C . ALA A 1 3 ? 21.596 9.782 2.108 1.00 0.00 3 ALA A C 4
ATOM 1119 O O . ALA A 1 3 ? 22.306 9.355 3.018 1.00 0.00 3 ALA A O 4
ATOM 1126 N N . ASP A 1 4 ? 21.607 9.267 0.881 1.00 0.00 4 ASP A N 4
ATOM 1127 C CA . ASP A 1 4 ? 22.477 8.147 0.540 1.00 0.00 4 ASP A CA 4
ATOM 1128 C C . ASP A 1 4 ? 22.168 6.939 1.419 1.00 0.00 4 ASP A C 4
ATOM 1129 O O . ASP A 1 4 ? 23.057 6.150 1.738 1.00 0.00 4 ASP A O 4
ATOM 1138 N N . ALA A 1 5 ? 20.902 6.798 1.801 1.00 0.00 5 ALA A N 4
ATOM 1139 C CA . ALA A 1 5 ? 20.483 5.679 2.638 1.00 0.00 5 ALA A CA 4
ATOM 1140 C C . ALA A 1 5 ? 20.631 6.021 4.116 1.00 0.00 5 ALA A C 4
ATOM 1141 O O . ALA A 1 5 ? 21.191 7.060 4.472 1.00 0.00 5 ALA A O 4
ATOM 1148 N N . TRP A 1 6 ? 20.129 5.138 4.974 1.00 0.00 6 TRP A N 4
ATOM 1149 C CA . TRP A 1 6 ? 20.212 5.349 6.412 1.00 0.00 6 TRP A CA 4
ATOM 1150 C C . TRP A 1 6 ? 19.990 4.039 7.158 1.00 0.00 6 TRP A C 4
ATOM 1151 O O . TRP A 1 6 ? 19.565 3.038 6.571 1.00 0.00 6 TRP A O 4
ATOM 1172 N N . ALA A 1 7 ? 20.265 4.044 8.457 1.00 0.00 7 ALA A N 4
ATOM 1173 C CA . ALA A 1 7 ? 20.101 2.834 9.244 1.00 0.00 7 ALA A CA 4
ATOM 1174 C C . ALA A 1 7 ? 18.647 2.680 9.635 1.00 0.00 7 ALA A C 4
ATOM 1175 O O . ALA A 1 7 ? 18.035 3.588 10.197 1.00 0.00 7 ALA A O 4
ATOM 1182 N N . ALA A 1 8 ? 18.098 1.529 9.274 1.00 0.00 8 ALA A N 4
ATOM 1183 C CA . ALA A 1 8 ? 16.700 1.240 9.521 1.00 0.00 8 ALA A CA 4
ATOM 1184 C C . ALA A 1 8 ? 15.901 1.650 8.294 1.00 0.00 8 ALA A C 4
ATOM 1185 O O . ALA A 1 8 ? 14.866 1.058 7.983 1.00 0.00 8 ALA A O 4
ATOM 1192 N N . GLN A 1 9 ? 16.409 2.656 7.578 1.00 0.00 9 GLN A N 4
ATOM 1193 C CA . GLN A 1 9 ? 15.741 3.122 6.372 1.00 0.00 9 GLN A CA 4
ATOM 1194 C C . GLN A 1 9 ? 15.782 2.032 5.316 1.00 0.00 9 GLN A C 4
ATOM 1195 O O . GLN A 1 9 ? 14.749 1.625 4.784 1.00 0.00 9 GLN A O 4
ATOM 1209 N N . ASP A 1 10 ? 16.985 1.552 5.031 1.00 0.00 10 ASP A N 4
ATOM 1210 C CA . ASP A 1 10 ? 17.152 0.495 4.053 1.00 0.00 10 ASP A CA 4
ATOM 1211 C C . ASP A 1 10 ? 16.870 -0.862 4.686 1.00 0.00 10 ASP A C 4
ATOM 1212 O O . ASP A 1 10 ? 17.059 -1.904 4.052 1.00 0.00 10 ASP A O 4
ATOM 1221 N N . MET A 1 11 ? 16.403 -0.854 5.936 1.00 0.00 11 MET A N 4
ATOM 1222 C CA . MET A 1 11 ? 16.098 -2.103 6.618 1.00 0.00 11 MET A CA 4
ATOM 1223 C C . MET A 1 11 ? 14.693 -2.531 6.250 1.00 0.00 11 MET A C 4
ATOM 1224 O O . MET A 1 11 ? 14.467 -3.672 5.860 1.00 0.00 11 MET A O 4
ATOM 1238 N N . ALA A 1 12 ? 13.760 -1.598 6.288 1.00 0.00 12 ALA A N 4
ATOM 1239 C CA . ALA A 1 12 ? 12.408 -1.916 5.875 1.00 0.00 12 ALA A CA 4
ATOM 1240 C C . ALA A 1 12 ? 12.405 -1.910 4.357 1.00 0.00 12 ALA A C 4
ATOM 1241 O O . ALA A 1 12 ? 11.401 -2.179 3.700 1.00 0.00 12 ALA A O 4
ATOM 1257 N N . GLY A 1 14 ? 14.818 -3.755 2.391 1.00 0.00 14 GLY A N 4
ATOM 1258 C CA . GLY A 1 14 ? 14.969 -5.147 2.013 1.00 0.00 14 GLY A CA 4
ATOM 1259 C C . GLY A 1 14 ? 13.729 -5.970 2.397 1.00 0.00 14 GLY A C 4
ATOM 1260 O O . GLY A 1 14 ? 13.813 -7.193 2.507 1.00 0.00 14 GLY A O 4
ATOM 1264 N N . ASN A 1 15 ? 12.576 -5.309 2.603 1.00 0.00 15 ASN A N 4
ATOM 1265 C CA . ASN A 1 15 ? 11.359 -6.031 2.972 1.00 0.00 15 ASN A CA 4
ATOM 1266 C C . ASN A 1 15 ? 10.628 -6.541 1.733 1.00 0.00 15 ASN A C 4
ATOM 1267 O O . ASN A 1 15 ? 10.999 -6.231 0.599 1.00 0.00 15 ASN A O 4
ATOM 1278 N N . PRO A 1 16 ? 9.594 -7.320 1.927 1.00 0.00 16 PRO A N 4
ATOM 1279 C CA . PRO A 1 16 ? 8.792 -7.883 0.811 1.00 0.00 16 PRO A CA 4
ATOM 1280 C C . PRO A 1 16 ? 8.507 -6.840 -0.258 1.00 0.00 16 PRO A C 4
ATOM 1281 O O . PRO A 1 16 ? 7.585 -6.034 -0.144 1.00 0.00 16 PRO A O 4
ATOM 1292 N N . LEU A 1 17 ? 9.335 -6.873 -1.289 1.00 0.00 17 LEU A N 4
ATOM 1293 C CA . LEU A 1 17 ? 9.232 -5.943 -2.413 1.00 0.00 17 LEU A CA 4
ATOM 1294 C C . LEU A 1 17 ? 9.898 -4.620 -2.069 1.00 0.00 17 LEU A C 4
ATOM 1295 O O . LEU A 1 17 ? 10.451 -3.942 -2.940 1.00 0.00 17 LEU A O 4
ATOM 1345 N N . PHE A 1 21 ? 12.761 -1.920 -4.164 1.00 0.00 21 PHE A N 4
ATOM 1346 C CA . PHE A 1 21 ? 12.053 -0.690 -3.836 1.00 0.00 21 PHE A CA 4
ATOM 1347 C C . PHE A 1 21 ? 12.957 0.289 -3.091 1.00 0.00 21 PHE A C 4
ATOM 1348 O O . PHE A 1 21 ? 13.033 1.472 -3.433 1.00 0.00 21 PHE A O 4
ATOM 1365 N N . CYS A 1 22 ? 13.634 -0.214 -2.062 1.00 0.00 22 CYS A N 4
ATOM 1366 C CA . CYS A 1 22 ? 14.506 0.638 -1.258 1.00 0.00 22 CYS A CA 4
ATOM 1367 C C . CYS A 1 22 ? 15.883 0.756 -1.880 1.00 0.00 22 CYS A C 4
ATOM 1368 O O . CYS A 1 22 ? 16.646 1.655 -1.536 1.00 0.00 22 CYS A O 4
ATOM 1375 N N . CYS A 1 23 ? 16.191 -0.123 -2.820 1.00 0.00 23 CYS A N 4
ATOM 1376 C CA . CYS A 1 23 ? 17.475 -0.048 -3.488 1.00 0.00 23 CYS A CA 4
ATOM 1377 C C . CYS A 1 23 ? 17.398 1.079 -4.502 1.00 0.00 23 CYS A C 4
ATOM 1378 O O . CYS A 1 23 ? 17.855 2.191 -4.243 1.00 0.00 23 CYS A O 4
ATOM 1394 N N . VAL A 1 25 ? 15.455 3.164 -5.033 1.00 0.00 25 VAL A N 4
ATOM 1395 C CA . VAL A 1 25 ? 15.132 4.397 -4.324 1.00 0.00 25 VAL A CA 4
ATOM 1396 C C . VAL A 1 25 ? 16.353 4.913 -3.566 1.00 0.00 25 VAL A C 4
ATOM 1397 O O . VAL A 1 25 ? 16.657 6.106 -3.598 1.00 0.00 25 VAL A O 4
ATOM 1410 N N . GLN A 1 26 ? 17.052 4.006 -2.887 1.00 0.00 26 GLN A N 4
ATOM 1411 C CA . GLN A 1 26 ? 18.241 4.382 -2.126 1.00 0.00 26 GLN A CA 4
ATOM 1412 C C . GLN A 1 26 ? 19.497 4.189 -2.975 1.00 0.00 26 GLN A C 4
ATOM 1413 O O . GLN A 1 26 ? 20.611 4.165 -2.456 1.00 0.00 26 GLN A O 4
ATOM 1427 N N . CYS A 1 27 ? 19.301 4.044 -4.282 1.00 0.00 27 CYS A N 4
ATOM 1428 C CA . CYS A 1 27 ? 20.418 3.843 -5.198 1.00 0.00 27 CYS A CA 4
ATOM 1429 C C . CYS A 1 27 ? 21.170 5.152 -5.413 1.00 0.00 27 CYS A C 4
ATOM 1430 O O . CYS A 1 27 ? 20.561 6.205 -5.597 1.00 0.00 27 CYS A O 4
ATOM 1437 N N . GLY A 1 28 ? 22.497 5.080 -5.384 1.00 0.00 28 GLY A N 4
ATOM 1438 C CA . GLY A 1 28 ? 23.319 6.269 -5.577 1.00 0.00 28 GLY A CA 4
ATOM 1439 C C . GLY A 1 28 ? 24.593 6.193 -4.741 1.00 0.00 28 GLY A C 4
ATOM 1440 O O . GLY A 1 28 ? 24.857 5.135 -4.195 1.00 0.00 28 GLY A O 4
ATOM 1445 N N . PHE A 1 1 ? 29.858 7.293 -2.813 1.00 0.00 1 PHE A N 5
ATOM 1446 C CA . PHE A 1 1 ? 29.955 7.332 -1.328 1.00 0.00 1 PHE A CA 5
ATOM 1447 C C . PHE A 1 1 ? 29.099 6.217 -0.735 1.00 0.00 1 PHE A C 5
ATOM 1448 O O . PHE A 1 1 ? 29.563 5.088 -0.567 1.00 0.00 1 PHE A O 5
ATOM 1467 N N . ALA A 1 2 ? 27.850 6.541 -0.421 1.00 0.00 2 ALA A N 5
ATOM 1468 C CA . ALA A 1 2 ? 26.937 5.558 0.154 1.00 0.00 2 ALA A CA 5
ATOM 1469 C C . ALA A 1 2 ? 27.116 5.482 1.667 1.00 0.00 2 ALA A C 5
ATOM 1470 O O . ALA A 1 2 ? 26.214 5.056 2.387 1.00 0.00 2 ALA A O 5
ATOM 1477 N N . ALA A 1 3 ? 28.285 5.897 2.142 1.00 0.00 3 ALA A N 5
ATOM 1478 C CA . ALA A 1 3 ? 28.572 5.872 3.572 1.00 0.00 3 ALA A CA 5
ATOM 1479 C C . ALA A 1 3 ? 27.749 4.793 4.272 1.00 0.00 3 ALA A C 5
ATOM 1480 O O . ALA A 1 3 ? 27.185 5.027 5.342 1.00 0.00 3 ALA A O 5
ATOM 1487 N N . ASP A 1 4 ? 27.691 3.610 3.667 1.00 0.00 4 ASP A N 5
ATOM 1488 C CA . ASP A 1 4 ? 26.939 2.502 4.247 1.00 0.00 4 ASP A CA 5
ATOM 1489 C C . ASP A 1 4 ? 25.458 2.855 4.377 1.00 0.00 4 ASP A C 5
ATOM 1490 O O . ASP A 1 4 ? 24.860 2.673 5.437 1.00 0.00 4 ASP A O 5
ATOM 1499 N N . ALA A 1 5 ? 24.875 3.355 3.291 1.00 0.00 5 ALA A N 5
ATOM 1500 C CA . ALA A 1 5 ? 23.464 3.726 3.292 1.00 0.00 5 ALA A CA 5
ATOM 1501 C C . ALA A 1 5 ? 23.030 4.204 4.675 1.00 0.00 5 ALA A C 5
ATOM 1502 O O . ALA A 1 5 ? 23.414 5.287 5.116 1.00 0.00 5 ALA A O 5
ATOM 1509 N N . TRP A 1 6 ? 22.226 3.391 5.354 1.00 0.00 6 TRP A N 5
ATOM 1510 C CA . TRP A 1 6 ? 21.746 3.741 6.685 1.00 0.00 6 TRP A CA 5
ATOM 1511 C C . TRP A 1 6 ? 21.251 2.493 7.410 1.00 0.00 6 TRP A C 5
ATOM 1512 O O . TRP A 1 6 ? 20.669 1.585 6.797 1.00 0.00 6 TRP A O 5
ATOM 1533 N N . ALA A 1 7 ? 21.474 2.451 8.719 1.00 0.00 7 ALA A N 5
ATOM 1534 C CA . ALA A 1 7 ? 21.069 1.292 9.498 1.00 0.00 7 ALA A CA 5
ATOM 1535 C C . ALA A 1 7 ? 19.600 1.381 9.833 1.00 0.00 7 ALA A C 5
ATOM 1536 O O . ALA A 1 7 ? 19.129 2.368 10.401 1.00 0.00 7 ALA A O 5
ATOM 1543 N N . ALA A 1 8 ? 18.881 0.343 9.427 1.00 0.00 8 ALA A N 5
ATOM 1544 C CA . ALA A 1 8 ? 17.449 0.280 9.624 1.00 0.00 8 ALA A CA 5
ATOM 1545 C C . ALA A 1 8 ? 16.762 0.844 8.390 1.00 0.00 8 ALA A C 5
ATOM 1546 O O . ALA A 1 8 ? 15.641 0.455 8.049 1.00 0.00 8 ALA A O 5
ATOM 1553 N N . GLN A 1 9 ? 17.455 1.762 7.707 1.00 0.00 9 GLN A N 5
ATOM 1554 C CA . GLN A 1 9 ? 16.897 2.368 6.509 1.00 0.00 9 GLN A CA 5
ATOM 1555 C C . GLN A 1 9 ? 16.742 1.324 5.417 1.00 0.00 9 GLN A C 5
ATOM 1556 O O . GLN A 1 9 ? 15.650 1.129 4.883 1.00 0.00 9 GLN A O 5
ATOM 1570 N N . ASP A 1 10 ? 17.835 0.641 5.098 1.00 0.00 10 ASP A N 5
ATOM 1571 C CA . ASP A 1 10 ? 17.786 -0.392 4.076 1.00 0.00 10 ASP A CA 5
ATOM 1572 C C . ASP A 1 10 ? 17.256 -1.692 4.675 1.00 0.00 10 ASP A C 5
ATOM 1573 O O . ASP A 1 10 ? 17.276 -2.745 4.030 1.00 0.00 10 ASP A O 5
ATOM 1582 N N . MET A 1 11 ? 16.765 -1.608 5.909 1.00 0.00 11 MET A N 5
ATOM 1583 C CA . MET A 1 11 ? 16.232 -2.785 6.579 1.00 0.00 11 MET A CA 5
ATOM 1584 C C . MET A 1 11 ? 14.781 -2.965 6.178 1.00 0.00 11 MET A C 5
ATOM 1585 O O . MET A 1 11 ? 14.376 -4.047 5.775 1.00 0.00 11 MET A O 5
ATOM 1599 N N . ALA A 1 12 ? 14.013 -1.890 6.214 1.00 0.00 12 ALA A N 5
ATOM 1600 C CA . ALA A 1 12 ? 12.631 -1.986 5.781 1.00 0.00 12 ALA A CA 5
ATOM 1601 C C . ALA A 1 12 ? 12.639 -1.978 4.263 1.00 0.00 12 ALA A C 5
ATOM 1602 O O . ALA A 1 12 ? 11.604 -2.092 3.602 1.00 0.00 12 ALA A O 5
ATOM 1618 N N . GLY A 1 14 ? 14.716 -4.192 2.331 1.00 0.00 14 GLY A N 5
ATOM 1619 C CA . GLY A 1 14 ? 14.637 -5.598 1.975 1.00 0.00 14 GLY A CA 5
ATOM 1620 C C . GLY A 1 14 ? 13.311 -6.205 2.451 1.00 0.00 14 GLY A C 5
ATOM 1621 O O . GLY A 1 14 ? 13.238 -7.408 2.710 1.00 0.00 14 GLY A O 5
ATOM 1625 N N . ASN A 1 15 ? 12.262 -5.374 2.581 1.00 0.00 15 ASN A N 5
ATOM 1626 C CA . ASN A 1 15 ? 10.963 -5.863 3.040 1.00 0.00 15 ASN A CA 5
ATOM 1627 C C . ASN A 1 15 ? 10.147 -6.415 1.877 1.00 0.00 15 ASN A C 5
ATOM 1628 O O . ASN A 1 15 ? 10.646 -6.533 0.759 1.00 0.00 15 ASN A O 5
ATOM 1639 N N . PRO A 1 16 ? 8.904 -6.752 2.116 1.00 0.00 16 PRO A N 5
ATOM 1640 C CA . PRO A 1 16 ? 8.023 -7.291 1.054 1.00 0.00 16 PRO A CA 5
ATOM 1641 C C . PRO A 1 16 ? 7.968 -6.363 -0.143 1.00 0.00 16 PRO A C 5
ATOM 1642 O O . PRO A 1 16 ? 7.215 -5.389 -0.178 1.00 0.00 16 PRO A O 5
ATOM 1653 N N . LEU A 1 17 ? 8.792 -6.693 -1.101 1.00 0.00 17 LEU A N 5
ATOM 1654 C CA . LEU A 1 17 ? 8.907 -5.925 -2.340 1.00 0.00 17 LEU A CA 5
ATOM 1655 C C . LEU A 1 17 ? 9.777 -4.699 -2.109 1.00 0.00 17 LEU A C 5
ATOM 1656 O O . LEU A 1 17 ? 10.346 -4.126 -3.047 1.00 0.00 17 LEU A O 5
ATOM 1706 N N . PHE A 1 21 ? 12.761 -1.952 -4.042 1.00 0.00 21 PHE A N 5
ATOM 1707 C CA . PHE A 1 21 ? 12.229 -0.672 -3.603 1.00 0.00 21 PHE A CA 5
ATOM 1708 C C . PHE A 1 21 ? 13.314 0.178 -2.946 1.00 0.00 21 PHE A C 5
ATOM 1709 O O . PHE A 1 21 ? 13.498 1.345 -3.290 1.00 0.00 21 PHE A O 5
ATOM 1726 N N . CYS A 1 22 ? 14.017 -0.411 -1.985 1.00 0.00 22 CYS A N 5
ATOM 1727 C CA . CYS A 1 22 ? 15.061 0.318 -1.264 1.00 0.00 22 CYS A CA 5
ATOM 1728 C C . CYS A 1 22 ? 16.407 0.262 -1.976 1.00 0.00 22 CYS A C 5
ATOM 1729 O O . CYS A 1 22 ? 17.336 0.976 -1.600 1.00 0.00 22 CYS A O 5
ATOM 1736 N N . CYS A 1 23 ? 16.521 -0.572 -3.001 1.00 0.00 23 CYS A N 5
ATOM 1737 C CA . CYS A 1 23 ? 17.784 -0.662 -3.723 1.00 0.00 23 CYS A CA 5
ATOM 1738 C C . CYS A 1 23 ? 17.928 0.535 -4.656 1.00 0.00 23 CYS A C 5
ATOM 1739 O O . CYS A 1 23 ? 18.936 1.236 -4.624 1.00 0.00 23 CYS A O 5
ATOM 1755 N N . VAL A 1 25 ? 15.920 3.103 -4.553 1.00 0.00 25 VAL A N 5
ATOM 1756 C CA . VAL A 1 25 ? 15.632 4.264 -3.720 1.00 0.00 25 VAL A CA 5
ATOM 1757 C C . VAL A 1 25 ? 16.903 4.780 -3.058 1.00 0.00 25 VAL A C 5
ATOM 1758 O O . VAL A 1 25 ? 17.126 5.986 -2.971 1.00 0.00 25 VAL A O 5
ATOM 1771 N N . GLN A 1 26 ? 17.723 3.853 -2.572 1.00 0.00 26 GLN A N 5
ATOM 1772 C CA . GLN A 1 26 ? 18.960 4.222 -1.896 1.00 0.00 26 GLN A CA 5
ATOM 1773 C C . GLN A 1 26 ? 20.136 4.260 -2.869 1.00 0.00 26 GLN A C 5
ATOM 1774 O O . GLN A 1 26 ? 21.221 4.728 -2.521 1.00 0.00 26 GLN A O 5
ATOM 1788 N N . CYS A 1 27 ? 19.918 3.776 -4.087 1.00 0.00 27 CYS A N 5
ATOM 1789 C CA . CYS A 1 27 ? 20.973 3.772 -5.093 1.00 0.00 27 CYS A CA 5
ATOM 1790 C C . CYS A 1 27 ? 21.186 5.176 -5.650 1.00 0.00 27 CYS A C 5
ATOM 1791 O O . CYS A 1 27 ? 20.230 5.927 -5.846 1.00 0.00 27 CYS A O 5
ATOM 1798 N N . GLY A 1 28 ? 22.443 5.521 -5.906 1.00 0.00 28 GLY A N 5
ATOM 1799 C CA . GLY A 1 28 ? 22.769 6.838 -6.444 1.00 0.00 28 GLY A CA 5
ATOM 1800 C C . GLY A 1 28 ? 23.125 7.813 -5.327 1.00 0.00 28 GLY A C 5
ATOM 1801 O O . GLY A 1 28 ? 23.077 9.008 -5.573 1.00 0.00 28 GLY A O 5
ATOM 1806 N N . PHE A 1 1 ? 31.741 1.217 -0.141 1.00 0.00 1 PHE A N 6
ATOM 1807 C CA . PHE A 1 1 ? 30.382 1.243 -0.751 1.00 0.00 1 PHE A CA 6
ATOM 1808 C C . PHE A 1 1 ? 29.915 2.689 -0.886 1.00 0.00 1 PHE A C 6
ATOM 1809 O O . PHE A 1 1 ? 29.469 3.110 -1.954 1.00 0.00 1 PHE A O 6
ATOM 1828 N N . ALA A 1 2 ? 30.021 3.444 0.203 1.00 0.00 2 ALA A N 6
ATOM 1829 C CA . ALA A 1 2 ? 29.608 4.841 0.194 1.00 0.00 2 ALA A CA 6
ATOM 1830 C C . ALA A 1 2 ? 28.111 4.962 0.469 1.00 0.00 2 ALA A C 6
ATOM 1831 O O . ALA A 1 2 ? 27.310 4.187 -0.054 1.00 0.00 2 ALA A O 6
ATOM 1838 N N . ALA A 1 3 ? 27.742 5.940 1.290 1.00 0.00 3 ALA A N 6
ATOM 1839 C CA . ALA A 1 3 ? 26.339 6.154 1.627 1.00 0.00 3 ALA A CA 6
ATOM 1840 C C . ALA A 1 3 ? 25.550 4.855 1.498 1.00 0.00 3 ALA A C 6
ATOM 1841 O O . ALA A 1 3 ? 25.632 3.980 2.360 1.00 0.00 3 ALA A O 6
ATOM 1848 N N . ASP A 1 4 ? 24.786 4.737 0.418 1.00 0.00 4 ASP A N 6
ATOM 1849 C CA . ASP A 1 4 ? 23.984 3.541 0.185 1.00 0.00 4 ASP A CA 6
ATOM 1850 C C . ASP A 1 4 ? 22.956 3.349 1.295 1.00 0.00 4 ASP A C 6
ATOM 1851 O O . ASP A 1 4 ? 22.659 2.220 1.690 1.00 0.00 4 ASP A O 6
ATOM 1860 N N . ALA A 1 5 ? 22.412 4.457 1.794 1.00 0.00 5 ALA A N 6
ATOM 1861 C CA . ALA A 1 5 ? 21.412 4.399 2.857 1.00 0.00 5 ALA A CA 6
ATOM 1862 C C . ALA A 1 5 ? 22.083 4.402 4.224 1.00 0.00 5 ALA A C 6
ATOM 1863 O O . ALA A 1 5 ? 23.088 5.081 4.435 1.00 0.00 5 ALA A O 6
ATOM 1870 N N . TRP A 1 6 ? 21.523 3.630 5.152 1.00 0.00 6 TRP A N 6
ATOM 1871 C CA . TRP A 1 6 ? 22.074 3.546 6.496 1.00 0.00 6 TRP A CA 6
ATOM 1872 C C . TRP A 1 6 ? 21.559 2.302 7.213 1.00 0.00 6 TRP A C 6
ATOM 1873 O O . TRP A 1 6 ? 20.945 1.421 6.596 1.00 0.00 6 TRP A O 6
ATOM 1894 N N . ALA A 1 7 ? 21.798 2.234 8.518 1.00 0.00 7 ALA A N 6
ATOM 1895 C CA . ALA A 1 7 ? 21.368 1.077 9.285 1.00 0.00 7 ALA A CA 6
ATOM 1896 C C . ALA A 1 7 ? 19.906 1.213 9.646 1.00 0.00 7 ALA A C 6
ATOM 1897 O O . ALA A 1 7 ? 19.476 2.209 10.226 1.00 0.00 7 ALA A O 6
ATOM 1904 N N . ALA A 1 8 ? 19.145 0.205 9.244 1.00 0.00 8 ALA A N 6
ATOM 1905 C CA . ALA A 1 8 ? 17.715 0.191 9.461 1.00 0.00 8 ALA A CA 6
ATOM 1906 C C . ALA A 1 8 ? 17.038 0.793 8.239 1.00 0.00 8 ALA A C 6
ATOM 1907 O O . ALA A 1 8 ? 15.900 0.452 7.907 1.00 0.00 8 ALA A O 6
ATOM 1914 N N . GLN A 1 9 ? 17.764 1.684 7.554 1.00 0.00 9 GLN A N 6
ATOM 1915 C CA . GLN A 1 9 ? 17.229 2.322 6.363 1.00 0.00 9 GLN A CA 6
ATOM 1916 C C . GLN A 1 9 ? 17.025 1.288 5.271 1.00 0.00 9 GLN A C 6
ATOM 1917 O O . GLN A 1 9 ? 15.920 1.125 4.755 1.00 0.00 9 GLN A O 6
ATOM 1931 N N . ASP A 1 10 ? 18.091 0.575 4.938 1.00 0.00 10 ASP A N 6
ATOM 1932 C CA . ASP A 1 10 ? 17.998 -0.456 3.921 1.00 0.00 10 ASP A CA 6
ATOM 1933 C C . ASP A 1 10 ? 17.451 -1.743 4.532 1.00 0.00 10 ASP A C 6
ATOM 1934 O O . ASP A 1 10 ? 17.442 -2.798 3.890 1.00 0.00 10 ASP A O 6
ATOM 1943 N N . MET A 1 11 ? 16.991 -1.653 5.781 1.00 0.00 11 MET A N 6
ATOM 1944 C CA . MET A 1 11 ? 16.455 -2.823 6.464 1.00 0.00 11 MET A CA 6
ATOM 1945 C C . MET A 1 11 ? 14.990 -2.984 6.113 1.00 0.00 11 MET A C 6
ATOM 1946 O O . MET A 1 11 ? 14.548 -4.069 5.758 1.00 0.00 11 MET A O 6
ATOM 1960 N N . ALA A 1 12 ? 14.245 -1.892 6.142 1.00 0.00 12 ALA A N 6
ATOM 1961 C CA . ALA A 1 12 ? 12.848 -1.970 5.760 1.00 0.00 12 ALA A CA 6
ATOM 1962 C C . ALA A 1 12 ? 12.803 -2.016 4.243 1.00 0.00 12 ALA A C 6
ATOM 1963 O O . ALA A 1 12 ? 11.751 -2.154 3.620 1.00 0.00 12 ALA A O 6
ATOM 1979 N N . GLY A 1 14 ? 14.855 -4.293 2.316 1.00 0.00 14 GLY A N 6
ATOM 1980 C CA . GLY A 1 14 ? 14.775 -5.709 2.006 1.00 0.00 14 GLY A CA 6
ATOM 1981 C C . GLY A 1 14 ? 13.420 -6.298 2.438 1.00 0.00 14 GLY A C 6
ATOM 1982 O O . GLY A 1 14 ? 13.313 -7.506 2.651 1.00 0.00 14 GLY A O 6
ATOM 1986 N N . ASN A 1 15 ? 12.383 -5.450 2.575 1.00 0.00 15 ASN A N 6
ATOM 1987 C CA . ASN A 1 15 ? 11.066 -5.928 2.989 1.00 0.00 15 ASN A CA 6
ATOM 1988 C C . ASN A 1 15 ? 10.271 -6.428 1.787 1.00 0.00 15 ASN A C 6
ATOM 1989 O O . ASN A 1 15 ? 10.743 -6.361 0.651 1.00 0.00 15 ASN A O 6
ATOM 2000 N N . PRO A 1 16 ? 9.078 -6.930 2.002 1.00 0.00 16 PRO A N 6
ATOM 2001 C CA . PRO A 1 16 ? 8.234 -7.444 0.895 1.00 0.00 16 PRO A CA 6
ATOM 2002 C C . PRO A 1 16 ? 8.088 -6.412 -0.210 1.00 0.00 16 PRO A C 6
ATOM 2003 O O . PRO A 1 16 ? 7.274 -5.493 -0.129 1.00 0.00 16 PRO A O 6
ATOM 2014 N N . LEU A 1 17 ? 8.913 -6.577 -1.229 1.00 0.00 17 LEU A N 6
ATOM 2015 C CA . LEU A 1 17 ? 8.931 -5.670 -2.375 1.00 0.00 17 LEU A CA 6
ATOM 2016 C C . LEU A 1 17 ? 9.764 -4.441 -2.046 1.00 0.00 17 LEU A C 6
ATOM 2017 O O . LEU A 1 17 ? 10.239 -3.732 -2.939 1.00 0.00 17 LEU A O 6
ATOM 2067 N N . PHE A 1 21 ? 12.737 -1.777 -3.995 1.00 0.00 21 PHE A N 6
ATOM 2068 C CA . PHE A 1 21 ? 12.247 -0.494 -3.511 1.00 0.00 21 PHE A CA 6
ATOM 2069 C C . PHE A 1 21 ? 13.368 0.317 -2.869 1.00 0.00 21 PHE A C 6
ATOM 2070 O O . PHE A 1 21 ? 13.581 1.483 -3.201 1.00 0.00 21 PHE A O 6
ATOM 2087 N N . CYS A 1 22 ? 14.073 -0.309 -1.934 1.00 0.00 22 CYS A N 6
ATOM 2088 C CA . CYS A 1 22 ? 15.153 0.371 -1.225 1.00 0.00 22 CYS A CA 6
ATOM 2089 C C . CYS A 1 22 ? 16.475 0.291 -1.970 1.00 0.00 22 CYS A C 6
ATOM 2090 O O . CYS A 1 22 ? 17.436 0.962 -1.601 1.00 0.00 22 CYS A O 6
ATOM 2097 N N . CYS A 1 23 ? 16.529 -0.502 -3.027 1.00 0.00 23 CYS A N 6
ATOM 2098 C CA . CYS A 1 23 ? 17.761 -0.597 -3.793 1.00 0.00 23 CYS A CA 6
ATOM 2099 C C . CYS A 1 23 ? 17.891 0.634 -4.680 1.00 0.00 23 CYS A C 6
ATOM 2100 O O . CYS A 1 23 ? 18.754 1.480 -4.459 1.00 0.00 23 CYS A O 6
ATOM 2116 N N . VAL A 1 25 ? 15.902 3.116 -4.821 1.00 0.00 25 VAL A N 6
ATOM 2117 C CA . VAL A 1 25 ? 15.580 4.307 -4.041 1.00 0.00 25 VAL A CA 6
ATOM 2118 C C . VAL A 1 25 ? 16.809 4.813 -3.291 1.00 0.00 25 VAL A C 6
ATOM 2119 O O . VAL A 1 25 ? 17.081 6.013 -3.264 1.00 0.00 25 VAL A O 6
ATOM 2132 N N . GLN A 1 26 ? 17.534 3.888 -2.672 1.00 0.00 26 GLN A N 6
ATOM 2133 C CA . GLN A 1 26 ? 18.723 4.245 -1.904 1.00 0.00 26 GLN A CA 6
ATOM 2134 C C . GLN A 1 26 ? 19.989 4.133 -2.752 1.00 0.00 26 GLN A C 6
ATOM 2135 O O . GLN A 1 26 ? 21.080 4.476 -2.295 1.00 0.00 26 GLN A O 6
ATOM 2149 N N . CYS A 1 27 ? 19.846 3.656 -3.984 1.00 0.00 27 CYS A N 6
ATOM 2150 C CA . CYS A 1 27 ? 20.996 3.513 -4.871 1.00 0.00 27 CYS A CA 6
ATOM 2151 C C . CYS A 1 27 ? 21.431 4.875 -5.402 1.00 0.00 27 CYS A C 6
ATOM 2152 O O . CYS A 1 27 ? 20.598 5.727 -5.708 1.00 0.00 27 CYS A O 6
ATOM 2159 N N . GLY A 1 28 ? 22.740 5.073 -5.504 1.00 0.00 28 GLY A N 6
ATOM 2160 C CA . GLY A 1 28 ? 23.273 6.337 -5.998 1.00 0.00 28 GLY A CA 6
ATOM 2161 C C . GLY A 1 28 ? 22.571 7.518 -5.338 1.00 0.00 28 GLY A C 6
ATOM 2162 O O . GLY A 1 28 ? 21.888 8.244 -6.040 1.00 0.00 28 GLY A O 6
ATOM 2167 N N . PHE A 1 1 ? 29.435 4.476 0.975 1.00 0.00 1 PHE A N 7
ATOM 2168 C CA . PHE A 1 1 ? 28.433 4.274 2.060 1.00 0.00 1 PHE A CA 7
ATOM 2169 C C . PHE A 1 1 ? 27.693 5.584 2.313 1.00 0.00 1 PHE A C 7
ATOM 2170 O O . PHE A 1 1 ? 26.489 5.684 2.080 1.00 0.00 1 PHE A O 7
ATOM 2189 N N . ALA A 1 2 ? 28.424 6.586 2.789 1.00 0.00 2 ALA A N 7
ATOM 2190 C CA . ALA A 1 2 ? 27.830 7.890 3.069 1.00 0.00 2 ALA A CA 7
ATOM 2191 C C . ALA A 1 2 ? 27.207 7.911 4.461 1.00 0.00 2 ALA A C 7
ATOM 2192 O O . ALA A 1 2 ? 26.263 7.174 4.742 1.00 0.00 2 ALA A O 7
ATOM 2199 N N . ALA A 1 3 ? 27.743 8.764 5.328 1.00 0.00 3 ALA A N 7
ATOM 2200 C CA . ALA A 1 3 ? 27.235 8.879 6.689 1.00 0.00 3 ALA A CA 7
ATOM 2201 C C . ALA A 1 3 ? 26.575 7.578 7.133 1.00 0.00 3 ALA A C 7
ATOM 2202 O O . ALA A 1 3 ? 25.476 7.586 7.687 1.00 0.00 3 ALA A O 7
ATOM 2209 N N . ASP A 1 4 ? 27.252 6.461 6.888 1.00 0.00 4 ASP A N 7
ATOM 2210 C CA . ASP A 1 4 ? 26.719 5.159 7.272 1.00 0.00 4 ASP A CA 7
ATOM 2211 C C . ASP A 1 4 ? 25.396 4.883 6.564 1.00 0.00 4 ASP A C 7
ATOM 2212 O O . ASP A 1 4 ? 24.393 4.567 7.205 1.00 0.00 4 ASP A O 7
ATOM 2221 N N . ALA A 1 5 ? 25.401 5.001 5.241 1.00 0.00 5 ALA A N 7
ATOM 2222 C CA . ALA A 1 5 ? 24.196 4.760 4.455 1.00 0.00 5 ALA A CA 7
ATOM 2223 C C . ALA A 1 5 ? 22.949 5.150 5.244 1.00 0.00 5 ALA A C 7
ATOM 2224 O O . ALA A 1 5 ? 22.688 6.334 5.458 1.00 0.00 5 ALA A O 7
ATOM 2231 N N . TRP A 1 6 ? 22.179 4.154 5.676 1.00 0.00 6 TRP A N 7
ATOM 2232 C CA . TRP A 1 6 ? 20.966 4.420 6.442 1.00 0.00 6 TRP A CA 7
ATOM 2233 C C . TRP A 1 6 ? 20.521 3.168 7.191 1.00 0.00 6 TRP A C 7
ATOM 2234 O O . TRP A 1 6 ? 20.022 2.201 6.595 1.00 0.00 6 TRP A O 7
ATOM 2255 N N . ALA A 1 7 ? 20.688 3.198 8.504 1.00 0.00 7 ALA A N 7
ATOM 2256 C CA . ALA A 1 7 ? 20.325 2.056 9.328 1.00 0.00 7 ALA A CA 7
ATOM 2257 C C . ALA A 1 7 ? 18.842 2.070 9.621 1.00 0.00 7 ALA A C 7
ATOM 2258 O O . ALA A 1 7 ? 18.292 3.059 10.104 1.00 0.00 7 ALA A O 7
ATOM 2265 N N . ALA A 1 8 ? 18.201 0.960 9.277 1.00 0.00 8 ALA A N 7
ATOM 2266 C CA . ALA A 1 8 ? 16.770 0.819 9.448 1.00 0.00 8 ALA A CA 7
ATOM 2267 C C . ALA A 1 8 ? 16.085 1.251 8.162 1.00 0.00 8 ALA A C 7
ATOM 2268 O O . ALA A 1 8 ? 15.001 0.769 7.827 1.00 0.00 8 ALA A O 7
ATOM 2275 N N . GLN A 1 9 ? 16.741 2.153 7.427 1.00 0.00 9 GLN A N 7
ATOM 2276 C CA . GLN A 1 9 ? 16.186 2.626 6.171 1.00 0.00 9 GLN A CA 7
ATOM 2277 C C . GLN A 1 9 ? 16.166 1.497 5.161 1.00 0.00 9 GLN A C 7
ATOM 2278 O O . GLN A 1 9 ? 15.126 1.184 4.584 1.00 0.00 9 GLN A O 7
ATOM 2292 N N . ASP A 1 10 ? 17.321 0.875 4.965 1.00 0.00 10 ASP A N 7
ATOM 2293 C CA . ASP A 1 10 ? 17.410 -0.233 4.033 1.00 0.00 10 ASP A CA 7
ATOM 2294 C C . ASP A 1 10 ? 16.929 -1.515 4.703 1.00 0.00 10 ASP A C 7
ATOM 2295 O O . ASP A 1 10 ? 17.035 -2.608 4.138 1.00 0.00 10 ASP A O 7
ATOM 2304 N N . MET A 1 11 ? 16.379 -1.373 5.911 1.00 0.00 11 MET A N 7
ATOM 2305 C CA . MET A 1 11 ? 15.878 -2.529 6.640 1.00 0.00 11 MET A CA 7
ATOM 2306 C C . MET A 1 11 ? 14.456 -2.809 6.198 1.00 0.00 11 MET A C 7
ATOM 2307 O O . MET A 1 11 ? 14.120 -3.931 5.837 1.00 0.00 11 MET A O 7
ATOM 2321 N N . ALA A 1 12 ? 13.637 -1.774 6.151 1.00 0.00 12 ALA A N 7
ATOM 2322 C CA . ALA A 1 12 ? 12.278 -1.950 5.677 1.00 0.00 12 ALA A CA 7
ATOM 2323 C C . ALA A 1 12 ? 12.343 -2.019 4.161 1.00 0.00 12 ALA A C 7
ATOM 2324 O O . ALA A 1 12 ? 11.343 -2.205 3.469 1.00 0.00 12 ALA A O 7
ATOM 2340 N N . GLY A 1 14 ? 14.596 -4.245 2.439 1.00 0.00 14 GLY A N 7
ATOM 2341 C CA . GLY A 1 14 ? 14.588 -5.668 2.155 1.00 0.00 14 GLY A CA 7
ATOM 2342 C C . GLY A 1 14 ? 13.230 -6.297 2.519 1.00 0.00 14 GLY A C 7
ATOM 2343 O O . GLY A 1 14 ? 13.154 -7.501 2.766 1.00 0.00 14 GLY A O 7
ATOM 2347 N N . ASN A 1 15 ? 12.158 -5.486 2.559 1.00 0.00 15 ASN A N 7
ATOM 2348 C CA . ASN A 1 15 ? 10.830 -5.996 2.901 1.00 0.00 15 ASN A CA 7
ATOM 2349 C C . ASN A 1 15 ? 10.130 -6.552 1.664 1.00 0.00 15 ASN A C 7
ATOM 2350 O O . ASN A 1 15 ? 10.678 -6.504 0.562 1.00 0.00 15 ASN A O 7
ATOM 2361 N N . PRO A 1 16 ? 8.937 -7.077 1.814 1.00 0.00 16 PRO A N 7
ATOM 2362 C CA . PRO A 1 16 ? 8.179 -7.643 0.668 1.00 0.00 16 PRO A CA 7
ATOM 2363 C C . PRO A 1 16 ? 8.077 -6.643 -0.471 1.00 0.00 16 PRO A C 7
ATOM 2364 O O . PRO A 1 16 ? 7.228 -5.753 -0.470 1.00 0.00 16 PRO A O 7
ATOM 2375 N N . LEU A 1 17 ? 8.974 -6.805 -1.426 1.00 0.00 17 LEU A N 7
ATOM 2376 C CA . LEU A 1 17 ? 9.041 -5.923 -2.590 1.00 0.00 17 LEU A CA 7
ATOM 2377 C C . LEU A 1 17 ? 9.797 -4.655 -2.233 1.00 0.00 17 LEU A C 7
ATOM 2378 O O . LEU A 1 17 ? 10.297 -3.939 -3.107 1.00 0.00 17 LEU A O 7
ATOM 2428 N N . PHE A 1 21 ? 12.757 -1.894 -4.005 1.00 0.00 21 PHE A N 7
ATOM 2429 C CA . PHE A 1 21 ? 12.206 -0.619 -3.573 1.00 0.00 21 PHE A CA 7
ATOM 2430 C C . PHE A 1 21 ? 13.272 0.238 -2.899 1.00 0.00 21 PHE A C 7
ATOM 2431 O O . PHE A 1 21 ? 13.465 1.401 -3.247 1.00 0.00 21 PHE A O 7
ATOM 2448 N N . CYS A 1 22 ? 13.949 -0.346 -1.916 1.00 0.00 22 CYS A N 7
ATOM 2449 C CA . CYS A 1 22 ? 14.975 0.376 -1.168 1.00 0.00 22 CYS A CA 7
ATOM 2450 C C . CYS A 1 22 ? 16.344 0.315 -1.830 1.00 0.00 22 CYS A C 7
ATOM 2451 O O . CYS A 1 22 ? 17.265 1.012 -1.404 1.00 0.00 22 CYS A O 7
ATOM 2458 N N . CYS A 1 23 ? 16.486 -0.493 -2.870 1.00 0.00 23 CYS A N 7
ATOM 2459 C CA . CYS A 1 23 ? 17.772 -0.573 -3.550 1.00 0.00 23 CYS A CA 7
ATOM 2460 C C . CYS A 1 23 ? 17.950 0.646 -4.445 1.00 0.00 23 CYS A C 7
ATOM 2461 O O . CYS A 1 23 ? 18.985 1.306 -4.404 1.00 0.00 23 CYS A O 7
ATOM 2477 N N . VAL A 1 25 ? 15.893 3.256 -4.281 1.00 0.00 25 VAL A N 7
ATOM 2478 C CA . VAL A 1 25 ? 15.558 4.392 -3.431 1.00 0.00 25 VAL A CA 7
ATOM 2479 C C . VAL A 1 25 ? 16.800 4.910 -2.713 1.00 0.00 25 VAL A C 7
ATOM 2480 O O . VAL A 1 25 ? 17.004 6.118 -2.590 1.00 0.00 25 VAL A O 7
ATOM 2493 N N . GLN A 1 26 ? 17.616 3.982 -2.221 1.00 0.00 26 GLN A N 7
ATOM 2494 C CA . GLN A 1 26 ? 18.825 4.349 -1.493 1.00 0.00 26 GLN A CA 7
ATOM 2495 C C . GLN A 1 26 ? 20.035 4.422 -2.423 1.00 0.00 26 GLN A C 7
ATOM 2496 O O . GLN A 1 26 ? 21.099 4.893 -2.023 1.00 0.00 26 GLN A O 7
ATOM 2510 N N . CYS A 1 27 ? 19.868 3.968 -3.662 1.00 0.00 27 CYS A N 7
ATOM 2511 C CA . CYS A 1 27 ? 20.960 4.007 -4.626 1.00 0.00 27 CYS A CA 7
ATOM 2512 C C . CYS A 1 27 ? 21.176 5.432 -5.126 1.00 0.00 27 CYS A C 7
ATOM 2513 O O . CYS A 1 27 ? 20.217 6.159 -5.385 1.00 0.00 27 CYS A O 7
ATOM 2520 N N . GLY A 1 28 ? 22.438 5.825 -5.259 1.00 0.00 28 GLY A N 7
ATOM 2521 C CA . GLY A 1 28 ? 22.765 7.166 -5.728 1.00 0.00 28 GLY A CA 7
ATOM 2522 C C . GLY A 1 28 ? 23.463 7.121 -7.083 1.00 0.00 28 GLY A C 7
ATOM 2523 O O . GLY A 1 28 ? 22.806 7.388 -8.077 1.00 0.00 28 GLY A O 7
ATOM 2528 N N . PHE A 1 1 ? 26.448 10.004 -0.689 1.00 0.00 1 PHE A N 8
ATOM 2529 C CA . PHE A 1 1 ? 24.991 10.313 -0.642 1.00 0.00 1 PHE A CA 8
ATOM 2530 C C . PHE A 1 1 ? 24.292 9.315 0.276 1.00 0.00 1 PHE A C 8
ATOM 2531 O O . PHE A 1 1 ? 24.191 8.130 -0.041 1.00 0.00 1 PHE A O 8
ATOM 2550 N N . ALA A 1 2 ? 23.815 9.802 1.416 1.00 0.00 2 ALA A N 8
ATOM 2551 C CA . ALA A 1 2 ? 23.128 8.943 2.375 1.00 0.00 2 ALA A CA 8
ATOM 2552 C C . ALA A 1 2 ? 24.131 8.254 3.292 1.00 0.00 2 ALA A C 8
ATOM 2553 O O . ALA A 1 2 ? 23.999 7.068 3.595 1.00 0.00 2 ALA A O 8
ATOM 2560 N N . ALA A 1 3 ? 25.136 9.003 3.732 1.00 0.00 3 ALA A N 8
ATOM 2561 C CA . ALA A 1 3 ? 26.158 8.452 4.615 1.00 0.00 3 ALA A CA 8
ATOM 2562 C C . ALA A 1 3 ? 26.293 6.947 4.405 1.00 0.00 3 ALA A C 8
ATOM 2563 O O . ALA A 1 3 ? 26.315 6.177 5.365 1.00 0.00 3 ALA A O 8
ATOM 2570 N N . ASP A 1 4 ? 26.387 6.537 3.144 1.00 0.00 4 ASP A N 8
ATOM 2571 C CA . ASP A 1 4 ? 26.522 5.121 2.822 1.00 0.00 4 ASP A CA 8
ATOM 2572 C C . ASP A 1 4 ? 25.320 4.336 3.336 1.00 0.00 4 ASP A C 8
ATOM 2573 O O . ASP A 1 4 ? 25.477 3.332 4.030 1.00 0.00 4 ASP A O 8
ATOM 2582 N N . ALA A 1 5 ? 24.124 4.803 2.991 1.00 0.00 5 ALA A N 8
ATOM 2583 C CA . ALA A 1 5 ? 22.900 4.137 3.424 1.00 0.00 5 ALA A CA 8
ATOM 2584 C C . ALA A 1 5 ? 22.446 4.673 4.779 1.00 0.00 5 ALA A C 8
ATOM 2585 O O . ALA A 1 5 ? 22.807 5.783 5.171 1.00 0.00 5 ALA A O 8
ATOM 2592 N N . TRP A 1 6 ? 21.653 3.877 5.489 1.00 0.00 6 TRP A N 8
ATOM 2593 C CA . TRP A 1 6 ? 21.154 4.280 6.800 1.00 0.00 6 TRP A CA 8
ATOM 2594 C C . TRP A 1 6 ? 20.670 3.062 7.589 1.00 0.00 6 TRP A C 8
ATOM 2595 O O . TRP A 1 6 ? 20.166 2.082 7.015 1.00 0.00 6 TRP A O 8
ATOM 2616 N N . ALA A 1 7 ? 20.800 3.134 8.915 1.00 0.00 7 ALA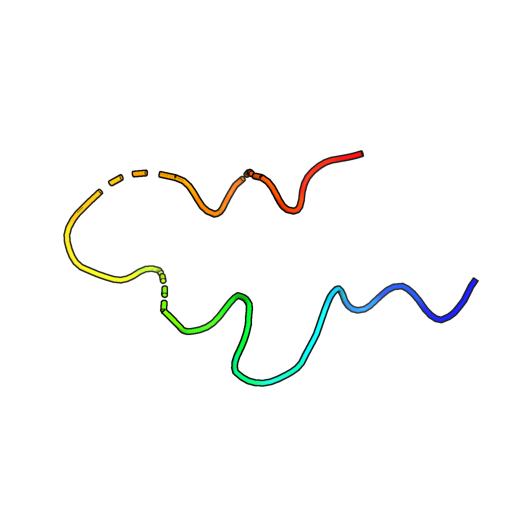 A N 8
ATOM 2617 C CA . ALA A 1 7 ? 20.399 2.016 9.761 1.00 0.00 7 ALA A CA 8
ATOM 2618 C C . ALA A 1 7 ? 18.895 2.047 9.979 1.00 0.00 7 ALA A C 8
ATOM 2619 O O . ALA A 1 7 ? 18.340 3.049 10.425 1.00 0.00 7 ALA A O 8
ATOM 2626 N N . ALA A 1 8 ? 18.243 0.941 9.605 1.00 0.00 8 ALA A N 8
ATOM 2627 C CA . ALA A 1 8 ? 16.794 0.841 9.713 1.00 0.00 8 ALA A CA 8
ATOM 2628 C C . ALA A 1 8 ? 16.145 1.283 8.400 1.00 0.00 8 ALA A C 8
ATOM 2629 O O . ALA A 1 8 ? 15.079 0.780 8.016 1.00 0.00 8 ALA A O 8
ATOM 2636 N N . GLN A 1 9 ? 16.804 2.217 7.701 1.00 0.00 9 GLN A N 8
ATOM 2637 C CA . GLN A 1 9 ? 16.275 2.713 6.434 1.00 0.00 9 GLN A CA 8
ATOM 2638 C C . GLN A 1 9 ? 16.256 1.601 5.396 1.00 0.00 9 GLN A C 8
ATOM 2639 O O . GLN A 1 9 ? 15.220 1.324 4.785 1.00 0.00 9 GLN A O 8
ATOM 2653 N N . ASP A 1 10 ? 17.402 0.953 5.213 1.00 0.00 10 ASP A N 8
ATOM 2654 C CA . ASP A 1 10 ? 17.495 -0.144 4.253 1.00 0.00 10 ASP A CA 8
ATOM 2655 C C . ASP A 1 10 ? 16.979 -1.446 4.877 1.00 0.00 10 ASP A C 8
ATOM 2656 O O . ASP A 1 10 ? 17.053 -2.530 4.266 1.00 0.00 10 ASP A O 8
ATOM 2665 N N . MET A 1 11 ? 16.431 -1.335 6.091 1.00 0.00 11 MET A N 8
ATOM 2666 C CA . MET A 1 11 ? 15.921 -2.510 6.786 1.00 0.00 11 MET A CA 8
ATOM 2667 C C . MET A 1 11 ? 14.509 -2.808 6.306 1.00 0.00 11 MET A C 8
ATOM 2668 O O . MET A 1 11 ? 14.186 -3.947 5.997 1.00 0.00 11 MET A O 8
ATOM 2682 N N . ALA A 1 12 ? 13.700 -1.773 6.156 1.00 0.00 12 ALA A N 8
ATOM 2683 C CA . ALA A 1 12 ? 12.347 -1.958 5.635 1.00 0.00 12 ALA A CA 8
ATOM 2684 C C . ALA A 1 12 ? 12.401 -2.098 4.112 1.00 0.00 12 ALA A C 8
ATOM 2685 O O . ALA A 1 12 ? 11.377 -2.293 3.454 1.00 0.00 12 ALA A O 8
ATOM 2701 N N . GLY A 1 14 ? 14.496 -4.408 2.475 1.00 0.00 14 GLY A N 8
ATOM 2702 C CA . GLY A 1 14 ? 14.482 -5.860 2.315 1.00 0.00 14 GLY A CA 8
ATOM 2703 C C . GLY A 1 14 ? 13.106 -6.438 2.667 1.00 0.00 14 GLY A C 8
ATOM 2704 O O . GLY A 1 14 ? 12.983 -7.631 2.953 1.00 0.00 14 GLY A O 8
ATOM 2708 N N . ASN A 1 15 ? 12.073 -5.591 2.651 1.00 0.00 15 ASN A N 8
ATOM 2709 C CA . ASN A 1 15 ? 10.732 -6.046 2.968 1.00 0.00 15 ASN A CA 8
ATOM 2710 C C . ASN A 1 15 ? 10.054 -6.613 1.728 1.00 0.00 15 ASN A C 8
ATOM 2711 O O . ASN A 1 15 ? 10.567 -6.512 0.613 1.00 0.00 15 ASN A O 8
ATOM 2722 N N . PRO A 1 16 ? 8.897 -7.179 1.902 1.00 0.00 16 PRO A N 8
ATOM 2723 C CA . PRO A 1 16 ? 8.103 -7.755 0.784 1.00 0.00 16 PRO A CA 8
ATOM 2724 C C . PRO A 1 16 ? 8.028 -6.807 -0.408 1.00 0.00 16 PRO A C 8
ATOM 2725 O O . PRO A 1 16 ? 7.204 -5.901 -0.440 1.00 0.00 16 PRO A O 8
ATOM 2736 N N . LEU A 1 17 ? 8.915 -7.019 -1.365 1.00 0.00 17 LEU A N 8
ATOM 2737 C CA . LEU A 1 17 ? 8.974 -6.173 -2.567 1.00 0.00 17 LEU A CA 8
ATOM 2738 C C . LEU A 1 17 ? 9.796 -4.907 -2.292 1.00 0.00 17 LEU A C 8
ATOM 2739 O O . LEU A 1 17 ? 10.373 -4.298 -3.208 1.00 0.00 17 LEU A O 8
ATOM 2789 N N . PHE A 1 21 ? 12.784 -1.828 -3.975 1.00 0.00 21 PHE A N 8
ATOM 2790 C CA . PHE A 1 21 ? 12.180 -0.574 -3.547 1.00 0.00 21 PHE A CA 8
ATOM 2791 C C . PHE A 1 21 ? 13.211 0.318 -2.855 1.00 0.00 21 PHE A C 8
ATOM 2792 O O . PHE A 1 21 ? 13.362 1.494 -3.189 1.00 0.00 21 PHE A O 8
ATOM 2809 N N . CYS A 1 22 ? 13.893 -0.248 -1.863 1.00 0.00 22 CYS A N 8
ATOM 2810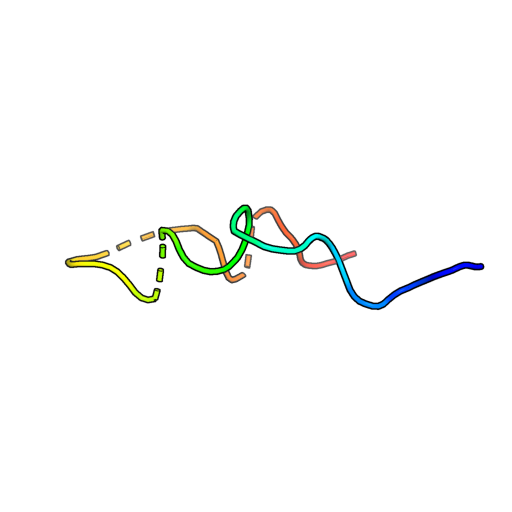 C CA . CYS A 1 22 ? 14.876 0.513 -1.086 1.00 0.00 22 CYS A CA 8
ATOM 2811 C C . CYS A 1 22 ? 16.264 0.543 -1.728 1.00 0.00 22 CYS A C 8
ATOM 2812 O O . CYS A 1 22 ? 17.117 1.326 -1.309 1.00 0.00 22 CYS A O 8
ATOM 2819 N N . CYS A 1 23 ? 16.495 -0.292 -2.735 1.00 0.00 23 CYS A N 8
ATOM 2820 C CA . CYS A 1 23 ? 17.800 -0.313 -3.395 1.00 0.00 23 CYS A CA 8
ATOM 2821 C C . CYS A 1 23 ? 17.925 0.868 -4.351 1.00 0.00 23 CYS A C 8
ATOM 2822 O O . CYS A 1 23 ? 18.862 1.658 -4.258 1.00 0.00 23 CYS A O 8
ATOM 2838 N N . VAL A 1 25 ? 15.875 3.292 -4.406 1.00 0.00 25 VAL A N 8
ATOM 2839 C CA . VAL A 1 25 ? 15.539 4.434 -3.572 1.00 0.00 25 VAL A CA 8
ATOM 2840 C C . VAL A 1 25 ? 16.776 4.958 -2.849 1.00 0.00 25 VAL A C 8
ATOM 2841 O O . VAL A 1 25 ? 16.976 6.167 -2.736 1.00 0.00 25 VAL A O 8
ATOM 2854 N N . GLN A 1 26 ? 17.587 4.037 -2.337 1.00 0.00 26 GLN A N 8
ATOM 2855 C CA . GLN A 1 26 ? 18.788 4.415 -1.602 1.00 0.00 26 GLN A CA 8
ATOM 2856 C C . GLN A 1 26 ? 19.997 4.465 -2.531 1.00 0.00 26 GLN A C 8
ATOM 2857 O O . GLN A 1 26 ? 21.072 4.924 -2.139 1.00 0.00 26 GLN A O 8
ATOM 2871 N N . CYS A 1 27 ? 19.816 3.999 -3.762 1.00 0.00 27 CYS A N 8
ATOM 2872 C CA . CYS A 1 27 ? 20.898 4.005 -4.737 1.00 0.00 27 CYS A CA 8
ATOM 2873 C C . CYS A 1 27 ? 21.132 5.414 -5.271 1.00 0.00 27 CYS A C 8
ATOM 2874 O O . CYS A 1 27 ? 20.186 6.170 -5.491 1.00 0.00 27 CYS A O 8
ATOM 2881 N N . GLY A 1 28 ? 22.397 5.759 -5.480 1.00 0.00 28 GLY A N 8
ATOM 2882 C CA . GLY A 1 28 ? 22.744 7.080 -5.992 1.00 0.00 28 GLY A CA 8
ATOM 2883 C C . GLY A 1 28 ? 23.900 6.995 -6.983 1.00 0.00 28 GLY A C 8
ATOM 2884 O O . GLY A 1 28 ? 24.914 6.415 -6.630 1.00 0.00 28 GLY A O 8
ATOM 2889 N N . PHE A 1 1 ? 22.558 -5.656 4.456 1.00 0.00 1 PHE A N 9
ATOM 2890 C CA . PHE A 1 1 ? 22.817 -5.204 5.853 1.00 0.00 1 PHE A CA 9
ATOM 2891 C C . PHE A 1 1 ? 23.944 -4.174 5.849 1.00 0.00 1 PHE A C 9
ATOM 2892 O O . PHE A 1 1 ? 24.976 -4.371 5.209 1.00 0.00 1 PHE A O 9
ATOM 2911 N N . ALA A 1 2 ? 23.736 -3.078 6.570 1.00 0.00 2 ALA A N 9
ATOM 2912 C CA . ALA A 1 2 ? 24.742 -2.022 6.644 1.00 0.00 2 ALA A CA 9
ATOM 2913 C C . ALA A 1 2 ? 24.602 -1.064 5.464 1.00 0.00 2 ALA A C 9
ATOM 2914 O O . ALA A 1 2 ? 23.496 -0.805 4.988 1.00 0.00 2 ALA A O 9
ATOM 2921 N N . ALA A 1 3 ? 25.733 -0.544 4.997 1.00 0.00 3 ALA A N 9
ATOM 2922 C CA . ALA A 1 3 ? 25.735 0.385 3.871 1.00 0.00 3 ALA A CA 9
ATOM 2923 C C . ALA A 1 3 ? 24.406 1.130 3.777 1.00 0.00 3 ALA A C 9
ATOM 2924 O O . ALA A 1 3 ? 23.757 1.395 4.787 1.00 0.00 3 ALA A O 9
ATOM 2931 N N . ASP A 1 4 ? 24.013 1.470 2.553 1.00 0.00 4 ASP A N 9
ATOM 2932 C CA . ASP A 1 4 ? 22.763 2.191 2.332 1.00 0.00 4 ASP A CA 9
ATOM 2933 C C . ASP A 1 4 ? 22.769 3.512 3.093 1.00 0.00 4 ASP A C 9
ATOM 2934 O O . ASP A 1 4 ? 21.726 4.143 3.267 1.00 0.00 4 ASP A O 9
ATOM 2943 N N . ALA A 1 5 ? 23.954 3.926 3.530 1.00 0.00 5 ALA A N 9
ATOM 2944 C CA . ALA A 1 5 ? 24.105 5.175 4.270 1.00 0.00 5 ALA A CA 9
ATOM 2945 C C . ALA A 1 5 ? 22.866 5.482 5.108 1.00 0.00 5 ALA A C 9
ATOM 2946 O O . ALA A 1 5 ? 22.566 6.644 5.379 1.00 0.00 5 ALA A O 9
ATOM 2953 N N . TRP A 1 6 ? 22.156 4.435 5.527 1.00 0.00 6 TRP A N 9
ATOM 2954 C CA . TRP A 1 6 ? 20.958 4.621 6.341 1.00 0.00 6 TRP A CA 9
ATOM 2955 C C . TRP A 1 6 ? 20.587 3.323 7.052 1.00 0.00 6 TRP A C 9
ATOM 2956 O O . TRP A 1 6 ? 20.073 2.376 6.441 1.00 0.00 6 TRP A O 9
ATOM 2977 N N . ALA A 1 7 ? 20.828 3.294 8.353 1.00 0.00 7 ALA A N 9
ATOM 2978 C CA . ALA A 1 7 ? 20.530 2.106 9.135 1.00 0.00 7 ALA A CA 9
ATOM 2979 C C . ALA A 1 7 ? 19.065 2.082 9.505 1.00 0.00 7 ALA A C 9
ATOM 2980 O O . ALA A 1 7 ? 18.522 3.051 10.037 1.00 0.00 7 ALA A O 9
ATOM 2987 N N . ALA A 1 8 ? 18.430 0.968 9.173 1.00 0.00 8 ALA A N 9
ATOM 2988 C CA . ALA A 1 8 ? 17.012 0.798 9.416 1.00 0.00 8 ALA A CA 9
ATOM 2989 C C . ALA A 1 8 ? 16.249 1.232 8.176 1.00 0.00 8 ALA A C 9
ATOM 2990 O O . ALA A 1 8 ? 15.170 0.712 7.882 1.00 0.00 8 ALA A O 9
ATOM 2997 N N . GLN A 1 9 ? 16.823 2.179 7.429 1.00 0.00 9 GLN A N 9
ATOM 2998 C CA . GLN A 1 9 ? 16.175 2.651 6.216 1.00 0.00 9 GLN A CA 9
ATOM 2999 C C . GLN A 1 9 ? 16.191 1.549 5.172 1.00 0.00 9 GLN A C 9
ATOM 3000 O O . GLN A 1 9 ? 15.159 1.214 4.590 1.00 0.00 9 GLN A O 9
ATOM 3014 N N . ASP A 1 10 ? 17.365 0.974 4.957 1.00 0.00 10 ASP A N 9
ATOM 3015 C CA . ASP A 1 10 ? 17.495 -0.108 3.999 1.00 0.00 10 ASP A CA 9
ATOM 3016 C C . ASP A 1 10 ? 17.067 -1.422 4.644 1.00 0.00 10 ASP A C 9
ATOM 3017 O O . ASP A 1 10 ? 17.185 -2.495 4.040 1.00 0.00 10 ASP A O 9
ATOM 3026 N N . MET A 1 11 ? 16.553 -1.333 5.871 1.00 0.00 11 MET A N 9
ATOM 3027 C CA . MET A 1 11 ? 16.109 -2.524 6.581 1.00 0.00 11 MET A CA 9
ATOM 3028 C C . MET A 1 11 ? 14.682 -2.832 6.174 1.00 0.00 11 MET A C 9
ATOM 3029 O O . MET A 1 11 ? 14.369 -3.952 5.789 1.00 0.00 11 MET A O 9
ATOM 3043 N N . ALA A 1 12 ? 13.832 -1.820 6.181 1.00 0.00 12 ALA A N 9
ATOM 3044 C CA . ALA A 1 12 ? 12.469 -2.023 5.736 1.00 0.00 12 ALA A CA 9
ATOM 3045 C C . ALA A 1 12 ? 12.503 -2.036 4.218 1.00 0.00 12 ALA A C 9
ATOM 3046 O O . ALA A 1 12 ? 11.490 -2.208 3.540 1.00 0.00 12 ALA A O 9
ATOM 3062 N N . GLY A 1 14 ? 14.760 -4.160 2.358 1.00 0.00 14 GLY A N 9
ATOM 3063 C CA . GLY A 1 14 ? 14.771 -5.571 2.013 1.00 0.00 14 GLY A CA 9
ATOM 3064 C C . GLY A 1 14 ? 13.444 -6.249 2.391 1.00 0.00 14 GLY A C 9
ATOM 3065 O O . GLY A 1 14 ? 13.391 -7.474 2.516 1.00 0.00 14 GLY A O 9
ATOM 3069 N N . ASN A 1 15 ? 12.370 -5.461 2.582 1.00 0.00 15 ASN A N 9
ATOM 3070 C CA . ASN A 1 15 ? 11.076 -6.038 2.952 1.00 0.00 15 ASN A CA 9
ATOM 3071 C C . ASN A 1 15 ? 10.293 -6.478 1.717 1.00 0.00 15 ASN A C 9
ATOM 3072 O O . ASN A 1 15 ? 10.705 -6.237 0.580 1.00 0.00 15 ASN A O 9
ATOM 3083 N N . PRO A 1 16 ? 9.168 -7.119 1.920 1.00 0.00 16 PRO A N 9
ATOM 3084 C CA . PRO A 1 16 ? 8.308 -7.598 0.809 1.00 0.00 16 PRO A CA 9
ATOM 3085 C C . PRO A 1 16 ? 8.144 -6.537 -0.270 1.00 0.00 16 PRO A C 9
ATOM 3086 O O . PRO A 1 16 ? 7.317 -5.632 -0.160 1.00 0.00 16 PRO A O 9
ATOM 3097 N N . LEU A 1 17 ? 8.964 -6.665 -1.295 1.00 0.00 17 LEU A N 9
ATOM 3098 C CA . LEU A 1 17 ? 8.966 -5.728 -2.419 1.00 0.00 17 LEU A CA 9
ATOM 3099 C C . LEU A 1 17 ? 9.769 -4.489 -2.065 1.00 0.00 17 LEU A C 9
ATOM 3100 O O . LEU A 1 17 ? 10.372 -3.854 -2.933 1.00 0.00 17 LEU A O 9
ATOM 3150 N N . PHE A 1 21 ? 12.760 -1.833 -3.988 1.00 0.00 21 PHE A N 9
ATOM 3151 C CA . PHE A 1 21 ? 12.231 -0.540 -3.577 1.00 0.00 21 PHE A CA 9
ATOM 3152 C C . PHE A 1 21 ? 13.304 0.302 -2.898 1.00 0.00 21 PHE A C 9
ATOM 3153 O O . PHE A 1 21 ? 13.509 1.468 -3.239 1.00 0.00 21 PHE A O 9
ATOM 3170 N N . CYS A 1 22 ? 13.980 -0.295 -1.925 1.00 0.00 22 CYS A N 9
ATOM 3171 C CA . CYS A 1 22 ? 15.017 0.419 -1.187 1.00 0.00 22 CYS A CA 9
ATOM 3172 C C . CYS A 1 22 ? 16.372 0.348 -1.876 1.00 0.00 22 CYS A C 9
ATOM 3173 O O . CYS A 1 22 ? 17.282 1.097 -1.526 1.00 0.00 22 CYS A O 9
ATOM 3180 N N . CYS A 1 23 ? 16.510 -0.534 -2.856 1.00 0.00 23 CYS A N 9
ATOM 3181 C CA . CYS A 1 23 ? 17.781 -0.645 -3.559 1.00 0.00 23 CYS A CA 9
ATOM 3182 C C . CYS A 1 23 ? 17.939 0.497 -4.554 1.00 0.00 23 CYS A C 9
ATOM 3183 O O . CYS A 1 23 ? 18.962 1.175 -4.570 1.00 0.00 23 CYS A O 9
ATOM 3199 N N . VAL A 1 25 ? 15.831 3.230 -4.811 1.00 0.00 25 VAL A N 9
ATOM 3200 C CA . VAL A 1 25 ? 15.586 4.506 -4.157 1.00 0.00 25 VAL A CA 9
ATOM 3201 C C . VAL A 1 25 ? 16.820 4.927 -3.366 1.00 0.00 25 VAL A C 9
ATOM 3202 O O . VAL A 1 25 ? 17.115 6.115 -3.242 1.00 0.00 25 VAL A O 9
ATOM 3215 N N . GLN A 1 26 ? 17.540 3.940 -2.829 1.00 0.00 26 GLN A N 9
ATOM 3216 C CA . GLN A 1 26 ? 18.742 4.224 -2.052 1.00 0.00 26 GLN A CA 9
ATOM 3217 C C . GLN A 1 26 ? 19.989 4.171 -2.935 1.00 0.00 26 GLN A C 9
ATOM 3218 O O . GLN A 1 26 ? 21.066 4.601 -2.520 1.00 0.00 26 GLN A O 9
ATOM 3232 N N . CYS A 1 27 ? 19.845 3.646 -4.150 1.00 0.00 27 CYS A N 9
ATOM 3233 C CA . CYS A 1 27 ? 20.980 3.553 -5.063 1.00 0.00 27 CYS A CA 9
ATOM 3234 C C . CYS A 1 27 ? 21.307 4.924 -5.647 1.00 0.00 27 CYS A C 9
ATOM 3235 O O . CYS A 1 27 ? 20.412 5.668 -6.049 1.00 0.00 27 CYS A O 9
ATOM 3242 N N . GLY A 1 28 ? 22.594 5.252 -5.688 1.00 0.00 28 GLY A N 9
ATOM 3243 C CA . GLY A 1 28 ? 23.029 6.536 -6.223 1.00 0.00 28 GLY A CA 9
ATOM 3244 C C . GLY A 1 28 ? 22.930 7.629 -5.164 1.00 0.00 28 GLY A C 9
ATOM 3245 O O . GLY A 1 28 ? 22.151 8.547 -5.361 1.00 0.00 28 GLY A O 9
ATOM 3250 N N . PHE A 1 1 ? 22.358 12.857 -1.157 1.00 0.00 1 PHE A N 10
ATOM 3251 C CA . PHE A 1 1 ? 23.675 13.392 -0.710 1.00 0.00 1 PHE A CA 10
ATOM 3252 C C . PHE A 1 1 ? 24.141 12.625 0.523 1.00 0.00 1 PHE A C 10
ATOM 3253 O O . PHE A 1 1 ? 23.339 12.295 1.398 1.00 0.00 1 PHE A O 10
ATOM 3272 N N . ALA A 1 2 ? 25.437 12.342 0.586 1.00 0.00 2 ALA A N 10
ATOM 3273 C CA . ALA A 1 2 ? 25.996 11.610 1.717 1.00 0.00 2 ALA A CA 10
ATOM 3274 C C . ALA A 1 2 ? 25.853 10.108 1.507 1.00 0.00 2 ALA A C 10
ATOM 3275 O O . ALA A 1 2 ? 26.561 9.314 2.126 1.00 0.00 2 ALA A O 10
ATOM 3282 N N . ALA A 1 3 ? 24.932 9.723 0.628 1.00 0.00 3 ALA A N 10
ATOM 3283 C CA . ALA A 1 3 ? 24.703 8.311 0.342 1.00 0.00 3 ALA A CA 10
ATOM 3284 C C . ALA A 1 3 ? 25.111 7.448 1.534 1.00 0.00 3 ALA A C 10
ATOM 3285 O O . ALA A 1 3 ? 24.741 7.735 2.673 1.00 0.00 3 ALA A O 10
ATOM 3292 N N . ASP A 1 4 ? 25.870 6.389 1.265 1.00 0.00 4 ASP A N 10
ATOM 3293 C CA . ASP A 1 4 ? 26.317 5.493 2.326 1.00 0.00 4 ASP A CA 10
ATOM 3294 C C . ASP A 1 4 ? 25.120 4.881 3.044 1.00 0.00 4 ASP A C 10
ATOM 3295 O O . ASP A 1 4 ? 25.153 4.663 4.255 1.00 0.00 4 ASP A O 10
ATOM 3304 N N . ALA A 1 5 ? 24.064 4.603 2.284 1.00 0.00 5 ALA A N 10
ATOM 3305 C CA . ALA A 1 5 ? 22.855 4.014 2.846 1.00 0.00 5 ALA A CA 10
ATOM 3306 C C . ALA A 1 5 ? 22.632 4.480 4.283 1.00 0.00 5 ALA A C 10
ATOM 3307 O O . ALA A 1 5 ? 23.152 5.515 4.702 1.00 0.00 5 ALA A O 10
ATOM 3314 N N . TRP A 1 6 ? 21.850 3.708 5.029 1.00 0.00 6 TRP A N 10
ATOM 3315 C CA . TRP A 1 6 ? 21.554 4.043 6.418 1.00 0.00 6 TRP A CA 10
ATOM 3316 C C . TRP A 1 6 ? 21.045 2.810 7.160 1.00 0.00 6 TRP A C 10
ATOM 3317 O O . TRP A 1 6 ? 20.483 1.889 6.555 1.00 0.00 6 TRP A O 10
ATOM 3338 N N . ALA A 1 7 ? 21.230 2.798 8.476 1.00 0.00 7 ALA A N 10
ATOM 3339 C CA . ALA A 1 7 ? 20.802 1.654 9.267 1.00 0.00 7 ALA A CA 10
ATOM 3340 C C . ALA A 1 7 ? 19.322 1.757 9.562 1.00 0.00 7 ALA A C 10
ATOM 3341 O O . ALA A 1 7 ? 18.842 2.745 10.119 1.00 0.00 7 ALA A O 10
ATOM 3348 N N . ALA A 1 8 ? 18.604 0.726 9.134 1.00 0.00 8 ALA A N 10
ATOM 3349 C CA . ALA A 1 8 ? 17.166 0.677 9.292 1.00 0.00 8 ALA A CA 10
ATOM 3350 C C . ALA A 1 8 ? 16.518 1.248 8.038 1.00 0.00 8 ALA A C 10
ATOM 3351 O O . ALA A 1 8 ? 15.403 0.868 7.672 1.00 0.00 8 ALA A O 10
ATOM 3358 N N . GLN A 1 9 ? 17.239 2.152 7.364 1.00 0.00 9 GLN A N 10
ATOM 3359 C CA . GLN A 1 9 ? 16.715 2.750 6.145 1.00 0.00 9 GLN A CA 10
ATOM 3360 C C . GLN A 1 9 ? 16.602 1.690 5.065 1.00 0.00 9 GLN A C 10
ATOM 3361 O O . GLN A 1 9 ? 15.526 1.471 4.507 1.00 0.00 9 GLN A O 10
ATOM 3375 N N . ASP A 1 10 ? 17.711 1.020 4.790 1.00 0.00 10 ASP A N 10
ATOM 3376 C CA . ASP A 1 10 ? 17.707 -0.035 3.792 1.00 0.00 10 ASP A CA 10
ATOM 3377 C C . ASP A 1 10 ? 17.188 -1.328 4.415 1.00 0.00 10 ASP A C 10
ATOM 3378 O O . ASP A 1 10 ? 17.243 -2.398 3.799 1.00 0.00 10 ASP A O 10
ATOM 3387 N N . MET A 1 11 ? 16.676 -1.220 5.644 1.00 0.00 11 MET A N 10
ATOM 3388 C CA . MET A 1 11 ? 16.158 -2.392 6.337 1.00 0.00 11 MET A CA 10
ATOM 3389 C C . MET A 1 11 ? 14.714 -2.622 5.935 1.00 0.00 11 MET A C 10
ATOM 3390 O O . MET A 1 11 ? 14.322 -3.740 5.627 1.00 0.00 11 MET A O 10
ATOM 3404 N N . ALA A 1 12 ? 13.934 -1.557 5.869 1.00 0.00 12 ALA A N 10
ATOM 3405 C CA . ALA A 1 12 ? 12.556 -1.706 5.438 1.00 0.00 12 ALA A CA 10
ATOM 3406 C C . ALA A 1 12 ? 12.573 -1.841 3.927 1.00 0.00 12 ALA A C 10
ATOM 3407 O O . ALA A 1 12 ? 11.547 -2.044 3.278 1.00 0.00 12 ALA A O 10
ATOM 3423 N N . GLY A 1 14 ? 14.798 -4.153 2.223 1.00 0.00 14 GLY A N 10
ATOM 3424 C CA . GLY A 1 14 ? 14.792 -5.589 2.020 1.00 0.00 14 GLY A CA 10
ATOM 3425 C C . GLY A 1 14 ? 13.463 -6.204 2.486 1.00 0.00 14 GLY A C 10
ATOM 3426 O O . GLY A 1 14 ? 13.376 -7.419 2.670 1.00 0.00 14 GLY A O 10
ATOM 3430 N N . ASN A 1 15 ? 12.428 -5.371 2.685 1.00 0.00 15 ASN A N 10
ATOM 3431 C CA . ASN A 1 15 ? 11.133 -5.877 3.135 1.00 0.00 15 ASN A CA 10
ATOM 3432 C C . ASN A 1 15 ? 10.297 -6.344 1.946 1.00 0.00 15 ASN A C 10
ATOM 3433 O O . ASN A 1 15 ? 10.701 -6.193 0.792 1.00 0.00 15 ASN A O 10
ATOM 3444 N N . PRO A 1 16 ? 9.142 -6.908 2.201 1.00 0.00 16 PRO A N 10
ATOM 3445 C CA . PRO A 1 16 ? 8.236 -7.404 1.132 1.00 0.00 16 PRO A CA 10
ATOM 3446 C C . PRO A 1 16 ? 8.116 -6.413 -0.018 1.00 0.00 16 PRO A C 10
ATOM 3447 O O . PRO A 1 16 ? 7.296 -5.498 0.010 1.00 0.00 16 PRO A O 10
ATOM 3458 N N . LEU A 1 17 ? 8.958 -6.624 -1.018 1.00 0.00 17 LEU A N 10
ATOM 3459 C CA . LEU A 1 17 ? 8.995 -5.775 -2.214 1.00 0.00 17 LEU A CA 10
ATOM 3460 C C . LEU A 1 17 ? 9.779 -4.497 -1.948 1.00 0.00 17 LEU A C 10
ATOM 3461 O O . LEU A 1 17 ? 10.313 -3.871 -2.875 1.00 0.00 17 LEU A O 10
ATOM 3511 N N . PHE A 1 21 ? 12.535 -1.624 -4.198 1.00 0.00 21 PHE A N 10
ATOM 3512 C CA . PHE A 1 21 ? 12.212 -0.253 -3.827 1.00 0.00 21 PHE A CA 10
ATOM 3513 C C . PHE A 1 21 ? 13.410 0.446 -3.200 1.00 0.00 21 PHE A C 10
ATOM 3514 O O . PHE A 1 21 ? 13.750 1.568 -3.565 1.00 0.00 21 PHE A O 10
ATOM 3531 N N . CYS A 1 22 ? 14.023 -0.215 -2.228 1.00 0.00 22 CYS A N 10
ATOM 3532 C CA . CYS A 1 22 ? 15.156 0.369 -1.521 1.00 0.00 22 CYS A CA 10
ATOM 3533 C C . CYS A 1 22 ? 16.478 0.119 -2.231 1.00 0.00 22 CYS A C 10
ATOM 3534 O O . CYS A 1 22 ? 17.516 0.633 -1.811 1.00 0.00 22 CYS A O 10
ATOM 3541 N N . CYS A 1 23 ? 16.447 -0.637 -3.319 1.00 0.00 23 CYS A N 10
ATOM 3542 C CA . CYS A 1 23 ? 17.673 -0.888 -4.066 1.00 0.00 23 CYS A CA 10
ATOM 3543 C C . CYS A 1 23 ? 18.012 0.337 -4.910 1.00 0.00 23 CYS A C 10
ATOM 3544 O O . CYS A 1 23 ? 19.104 0.890 -4.807 1.00 0.00 23 CYS A O 10
ATOM 3560 N N . VAL A 1 25 ? 16.221 3.138 -4.745 1.00 0.00 25 VAL A N 10
ATOM 3561 C CA . VAL A 1 25 ? 15.967 4.287 -3.885 1.00 0.00 25 VAL A CA 10
ATOM 3562 C C . VAL A 1 25 ? 17.228 4.679 -3.121 1.00 0.00 25 VAL A C 10
ATOM 3563 O O . VAL A 1 25 ? 17.541 5.862 -2.982 1.00 0.00 25 VAL A O 10
ATOM 3576 N N . GLN A 1 26 ? 17.938 3.677 -2.610 1.00 0.00 26 GLN A N 10
ATOM 3577 C CA . GLN A 1 26 ? 19.151 3.932 -1.840 1.00 0.00 26 GLN A CA 10
ATOM 3578 C C . GLN A 1 26 ? 20.392 3.891 -2.730 1.00 0.00 26 GLN A C 10
ATOM 3579 O O . GLN A 1 26 ? 21.487 4.244 -2.291 1.00 0.00 26 GLN A O 10
ATOM 3593 N N . CYS A 1 27 ? 20.224 3.468 -3.980 1.00 0.00 27 CYS A N 10
ATOM 3594 C CA . CYS A 1 27 ? 21.349 3.404 -4.904 1.00 0.00 27 CYS A CA 10
ATOM 3595 C C . CYS A 1 27 ? 21.732 4.805 -5.370 1.00 0.00 27 CYS A C 10
ATOM 3596 O O . CYS A 1 27 ? 22.913 5.116 -5.530 1.00 0.00 27 CYS A O 10
ATOM 3603 N N . GLY A 1 28 ? 20.725 5.648 -5.584 1.00 0.00 28 GLY A N 10
ATOM 3604 C CA . GLY A 1 28 ? 20.966 7.015 -6.030 1.00 0.00 28 GLY A CA 10
ATOM 3605 C C . GLY A 1 28 ? 21.628 7.838 -4.929 1.00 0.00 28 GLY A C 10
ATOM 3606 O O . GLY A 1 28 ? 22.441 7.283 -4.210 1.00 0.00 28 GLY A O 10
ATOM 3611 N N . PHE A 1 1 ? 24.504 12.240 7.338 1.00 0.00 1 PHE A N 11
ATOM 3612 C CA . PHE A 1 1 ? 25.960 12.529 7.463 1.00 0.00 1 PHE A CA 11
ATOM 3613 C C . PHE A 1 1 ? 26.643 12.261 6.126 1.00 0.00 1 PHE A C 11
ATOM 3614 O O . PHE A 1 1 ? 27.856 12.054 6.069 1.00 0.00 1 PHE A O 11
ATOM 3633 N N . ALA A 1 2 ? 25.857 12.266 5.055 1.00 0.00 2 ALA A N 11
ATOM 3634 C CA . ALA A 1 2 ? 26.396 12.021 3.723 1.00 0.00 2 ALA A CA 11
ATOM 3635 C C . ALA A 1 2 ? 26.477 10.524 3.447 1.00 0.00 2 ALA A C 11
ATOM 3636 O O . ALA A 1 2 ? 26.936 9.753 4.289 1.00 0.00 2 ALA A O 11
ATOM 3643 N N . ALA A 1 3 ? 26.024 10.119 2.264 1.00 0.00 3 ALA A N 11
ATOM 3644 C CA . ALA A 1 3 ? 26.049 8.709 1.890 1.00 0.00 3 ALA A CA 11
ATOM 3645 C C . ALA A 1 3 ? 26.007 7.825 3.133 1.00 0.00 3 ALA A C 11
ATOM 3646 O O . ALA A 1 3 ? 25.268 8.103 4.078 1.00 0.00 3 ALA A O 11
ATOM 3653 N N . ASP A 1 4 ? 26.802 6.762 3.125 1.00 0.00 4 ASP A N 11
ATOM 3654 C CA . ASP A 1 4 ? 26.847 5.846 4.259 1.00 0.00 4 ASP A CA 11
ATOM 3655 C C . ASP A 1 4 ? 25.474 5.225 4.503 1.00 0.00 4 ASP A C 11
ATOM 3656 O O . ASP A 1 4 ? 25.029 5.103 5.644 1.00 0.00 4 ASP A O 11
ATOM 3665 N N . ALA A 1 5 ? 24.809 4.830 3.420 1.00 0.00 5 ALA A N 11
ATOM 3666 C CA . ALA A 1 5 ? 23.487 4.219 3.522 1.00 0.00 5 ALA A CA 11
ATOM 3667 C C . ALA A 1 5 ? 22.722 4.776 4.720 1.00 0.00 5 ALA A C 11
ATOM 3668 O O . ALA A 1 5 ? 22.870 5.945 5.075 1.00 0.00 5 ALA A O 11
ATOM 3675 N N . TRP A 1 6 ? 21.907 3.927 5.335 1.00 0.00 6 TRP A N 11
ATOM 3676 C CA . TRP A 1 6 ? 21.119 4.332 6.493 1.00 0.00 6 TRP A CA 11
ATOM 3677 C C . TRP A 1 6 ? 20.648 3.102 7.264 1.00 0.00 6 TRP A C 11
ATOM 3678 O O . TRP A 1 6 ? 20.133 2.137 6.681 1.00 0.00 6 TRP A O 11
ATOM 3699 N N . ALA A 1 7 ? 20.820 3.141 8.582 1.00 0.00 7 ALA A N 11
ATOM 3700 C CA . ALA A 1 7 ? 20.438 2.009 9.410 1.00 0.00 7 ALA A CA 11
ATOM 3701 C C . ALA A 1 7 ? 18.953 2.048 9.689 1.00 0.00 7 ALA A C 11
ATOM 3702 O O . ALA A 1 7 ? 18.415 3.047 10.169 1.00 0.00 7 ALA A O 11
ATOM 3709 N N . ALA A 1 8 ? 18.297 0.953 9.330 1.00 0.00 8 ALA A N 11
ATOM 3710 C CA . ALA A 1 8 ? 16.862 0.837 9.484 1.00 0.00 8 ALA A CA 11
ATOM 3711 C C . ALA A 1 8 ? 16.199 1.286 8.188 1.00 0.00 8 ALA A C 11
ATOM 3712 O O . ALA A 1 8 ? 15.111 0.821 7.835 1.00 0.00 8 ALA A O 11
ATOM 3719 N N . GLN A 1 9 ? 16.877 2.189 7.471 1.00 0.00 9 GLN A N 11
ATOM 3720 C CA . GLN A 1 9 ? 16.345 2.688 6.214 1.00 0.00 9 GLN A CA 11
ATOM 3721 C C . GLN A 1 9 ? 16.282 1.570 5.188 1.00 0.00 9 GLN A C 11
ATOM 3722 O O . GLN A 1 9 ? 15.226 1.295 4.620 1.00 0.00 9 GLN A O 11
ATOM 3736 N N . ASP A 1 10 ? 17.415 0.917 4.965 1.00 0.00 10 ASP A N 11
ATOM 3737 C CA . ASP A 1 10 ? 17.454 -0.180 4.012 1.00 0.00 10 ASP A CA 11
ATOM 3738 C C . ASP A 1 10 ? 16.950 -1.464 4.670 1.00 0.00 10 ASP A C 11
ATOM 3739 O O . ASP A 1 10 ? 17.028 -2.551 4.087 1.00 0.00 10 ASP A O 11
ATOM 3748 N N . MET A 1 11 ? 16.419 -1.329 5.885 1.00 0.00 11 MET A N 11
ATOM 3749 C CA . MET A 1 11 ? 15.910 -2.487 6.605 1.00 0.00 11 MET A CA 11
ATOM 3750 C C . MET A 1 11 ? 14.479 -2.747 6.182 1.00 0.00 11 MET A C 11
ATOM 3751 O O . MET A 1 11 ? 14.119 -3.874 5.862 1.00 0.00 11 MET A O 11
ATOM 3765 N N . ALA A 1 12 ? 13.678 -1.700 6.105 1.00 0.00 12 ALA A N 11
ATOM 3766 C CA . ALA A 1 12 ? 12.315 -1.874 5.644 1.00 0.00 12 ALA A CA 11
ATOM 3767 C C . ALA A 1 12 ? 12.362 -1.995 4.130 1.00 0.00 12 ALA A C 11
ATOM 3768 O O . ALA A 1 12 ? 11.351 -2.194 3.457 1.00 0.00 12 ALA A O 11
ATOM 3784 N N . GLY A 1 14 ? 14.584 -4.285 2.428 1.00 0.00 14 GLY A N 11
ATOM 3785 C CA . GLY A 1 14 ? 14.565 -5.718 2.185 1.00 0.00 14 GLY A CA 11
ATOM 3786 C C . GLY A 1 14 ? 13.199 -6.327 2.556 1.00 0.00 14 GLY A C 11
ATOM 3787 O O . GLY A 1 14 ? 13.107 -7.530 2.802 1.00 0.00 14 GLY A O 11
ATOM 3791 N N . ASN A 1 15 ? 12.139 -5.500 2.600 1.00 0.00 15 ASN A N 11
ATOM 3792 C CA . ASN A 1 15 ? 10.806 -5.993 2.946 1.00 0.00 15 ASN A CA 11
ATOM 3793 C C . ASN A 1 15 ? 10.092 -6.545 1.716 1.00 0.00 15 ASN A C 11
ATOM 3794 O O . ASN A 1 15 ? 10.609 -6.467 0.600 1.00 0.00 15 ASN A O 11
ATOM 3805 N N . PRO A 1 16 ? 8.918 -7.097 1.889 1.00 0.00 16 PRO A N 11
ATOM 3806 C CA . PRO A 1 16 ? 8.140 -7.661 0.757 1.00 0.00 16 PRO A CA 11
ATOM 3807 C C . PRO A 1 16 ? 8.035 -6.667 -0.389 1.00 0.00 16 PRO A C 11
ATOM 3808 O O . PRO A 1 16 ? 7.200 -5.763 -0.378 1.00 0.00 16 PRO A O 11
ATOM 3819 N N . LEU A 1 17 ? 8.910 -6.853 -1.361 1.00 0.00 17 LEU A N 11
ATOM 3820 C CA . LEU A 1 17 ? 8.969 -5.987 -2.540 1.00 0.00 17 LEU A CA 11
ATOM 3821 C C . LEU A 1 17 ? 9.766 -4.730 -2.225 1.00 0.00 17 LEU A C 11
ATOM 3822 O O . LEU A 1 17 ? 10.298 -4.063 -3.122 1.00 0.00 17 LEU A O 11
ATOM 3872 N N . PHE A 1 21 ? 12.760 -1.921 -4.049 1.00 0.00 21 PHE A N 11
ATOM 3873 C CA . PHE A 1 21 ? 12.198 -0.650 -3.622 1.00 0.00 21 PHE A CA 11
ATOM 3874 C C . PHE A 1 21 ? 13.254 0.214 -2.937 1.00 0.00 21 PHE A C 11
ATOM 3875 O O . PHE A 1 21 ? 13.440 1.381 -3.281 1.00 0.00 21 PHE A O 11
ATOM 3892 N N . CYS A 1 22 ? 13.933 -0.367 -1.954 1.00 0.00 22 CYS A N 11
ATOM 3893 C CA . CYS A 1 22 ? 14.952 0.364 -1.200 1.00 0.00 22 CYS A CA 11
ATOM 3894 C C . CYS A 1 22 ? 16.325 0.319 -1.857 1.00 0.00 22 CYS A C 11
ATOM 3895 O O . CYS A 1 22 ? 17.242 1.016 -1.421 1.00 0.00 22 CYS A O 11
ATOM 3902 N N . CYS A 1 23 ? 16.478 -0.479 -2.903 1.00 0.00 23 CYS A N 11
ATOM 3903 C CA . CYS A 1 23 ? 17.766 -0.548 -3.578 1.00 0.00 23 CYS A CA 11
ATOM 3904 C C . CYS A 1 23 ? 17.949 0.679 -4.466 1.00 0.00 23 CYS A C 11
ATOM 3905 O O . CYS A 1 23 ? 18.983 1.339 -4.418 1.00 0.00 23 CYS A O 11
ATOM 3921 N N . VAL A 1 25 ? 15.906 3.284 -4.276 1.00 0.00 25 VAL A N 11
ATOM 3922 C CA . VAL A 1 25 ? 15.580 4.413 -3.414 1.00 0.00 25 VAL A CA 11
ATOM 3923 C C . VAL A 1 25 ? 16.826 4.920 -2.697 1.00 0.00 25 VAL A C 11
ATOM 3924 O O . VAL A 1 25 ? 17.026 6.126 -2.552 1.00 0.00 25 VAL A O 11
ATOM 3937 N N . GLN A 1 26 ? 17.648 3.988 -2.227 1.00 0.00 26 GLN A N 11
ATOM 3938 C CA . GLN A 1 26 ? 18.860 4.343 -1.500 1.00 0.00 26 GLN A CA 11
ATOM 3939 C C . GLN A 1 26 ? 20.059 4.443 -2.442 1.00 0.00 26 GLN A C 11
ATOM 3940 O O . GLN A 1 26 ? 21.123 4.923 -2.052 1.00 0.00 26 GLN A O 11
ATOM 3954 N N . CYS A 1 27 ? 19.881 3.998 -3.681 1.00 0.00 27 CYS A N 11
ATOM 3955 C CA . CYS A 1 27 ? 20.961 4.053 -4.660 1.00 0.00 27 CYS A CA 11
ATOM 3956 C C . CYS A 1 27 ? 21.155 5.482 -5.160 1.00 0.00 27 CYS A C 11
ATOM 3957 O O . CYS A 1 27 ? 20.185 6.202 -5.403 1.00 0.00 27 CYS A O 11
ATOM 3964 N N . GLY A 1 28 ? 22.411 5.885 -5.313 1.00 0.00 28 GLY A N 11
ATOM 3965 C CA . GLY A 1 28 ? 22.721 7.230 -5.786 1.00 0.00 28 GLY A CA 11
ATOM 3966 C C . GLY A 1 28 ? 23.593 7.181 -7.036 1.00 0.00 28 GLY A C 11
ATOM 3967 O O . GLY A 1 28 ? 23.039 7.216 -8.123 1.00 0.00 28 GLY A O 11
ATOM 3972 N N . PHE A 1 1 ? 29.182 8.146 1.811 1.00 0.00 1 PHE A N 12
ATOM 3973 C CA . PHE A 1 1 ? 28.722 6.729 1.824 1.00 0.00 1 PHE A CA 12
ATOM 3974 C C . PHE A 1 1 ? 27.430 6.626 2.628 1.00 0.00 1 PHE A C 12
ATOM 3975 O O . PHE A 1 1 ? 26.440 6.064 2.158 1.00 0.00 1 PHE A O 12
ATOM 3994 N N . ALA A 1 2 ? 27.448 7.172 3.840 1.00 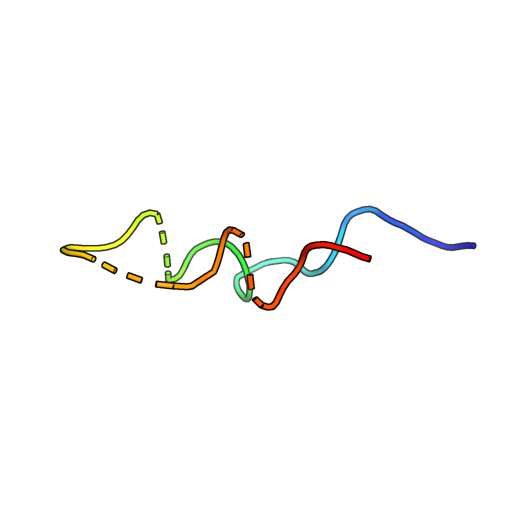0.00 2 ALA A N 12
ATOM 3995 C CA . ALA A 1 2 ? 26.273 7.139 4.705 1.00 0.00 2 ALA A CA 12
ATOM 3996 C C . ALA A 1 2 ? 26.216 5.828 5.484 1.00 0.00 2 ALA A C 12
ATOM 3997 O O . ALA A 1 2 ? 25.135 5.336 5.811 1.00 0.00 2 ALA A O 12
ATOM 4004 N N . ALA A 1 3 ? 27.385 5.271 5.778 1.00 0.00 3 ALA A N 12
ATOM 4005 C CA . ALA A 1 3 ? 27.459 4.017 6.521 1.00 0.00 3 ALA A CA 12
ATOM 4006 C C . ALA A 1 3 ? 26.189 3.196 6.322 1.00 0.00 3 ALA A C 12
ATOM 4007 O O . ALA A 1 3 ? 25.221 3.341 7.067 1.00 0.00 3 ALA A O 12
ATOM 4014 N N . ASP A 1 4 ? 26.206 2.330 5.315 1.00 0.00 4 ASP A N 12
ATOM 4015 C CA . ASP A 1 4 ? 25.054 1.482 5.027 1.00 0.00 4 ASP A CA 12
ATOM 4016 C C . ASP A 1 4 ? 23.817 2.328 4.730 1.00 0.00 4 ASP A C 12
ATOM 4017 O O . ASP A 1 4 ? 22.713 1.799 4.600 1.00 0.00 4 ASP A O 12
ATOM 4026 N N . ALA A 1 5 ? 24.010 3.640 4.620 1.00 0.00 5 ALA A N 12
ATOM 4027 C CA . ALA A 1 5 ? 22.902 4.546 4.332 1.00 0.00 5 ALA A CA 12
ATOM 4028 C C . ALA A 1 5 ? 22.218 4.991 5.622 1.00 0.00 5 ALA A C 12
ATOM 4029 O O . ALA A 1 5 ? 22.426 6.107 6.096 1.00 0.00 5 ALA A O 12
ATOM 4036 N N . TRP A 1 6 ? 21.405 4.105 6.184 1.00 0.00 6 TRP A N 12
ATOM 4037 C CA . TRP A 1 6 ? 20.695 4.405 7.422 1.00 0.00 6 TRP A CA 12
ATOM 4038 C C . TRP A 1 6 ? 20.216 3.114 8.082 1.00 0.00 6 TRP A C 12
ATOM 4039 O O . TRP A 1 6 ? 19.740 2.186 7.409 1.00 0.00 6 TRP A O 12
ATOM 4060 N N . ALA A 1 7 ? 20.338 3.060 9.404 1.00 0.00 7 ALA A N 12
ATOM 4061 C CA . ALA A 1 7 ? 19.943 1.866 10.134 1.00 0.00 7 ALA A CA 12
ATOM 4062 C C . ALA A 1 7 ? 18.447 1.863 10.355 1.00 0.00 7 ALA A C 12
ATOM 4063 O O . ALA A 1 7 ? 17.874 2.813 10.890 1.00 0.00 7 ALA A O 12
ATOM 4070 N N . ALA A 1 8 ? 17.828 0.784 9.889 1.00 0.00 8 ALA A N 12
ATOM 4071 C CA . ALA A 1 8 ? 16.392 0.629 9.974 1.00 0.00 8 ALA A CA 12
ATOM 4072 C C . ALA A 1 8 ? 15.767 1.150 8.687 1.00 0.00 8 ALA A C 12
ATOM 4073 O O . ALA A 1 8 ? 14.706 0.681 8.259 1.00 0.00 8 ALA A O 12
ATOM 4080 N N . GLN A 1 9 ? 16.441 2.119 8.059 1.00 0.00 9 GLN A N 12
ATOM 4081 C CA . GLN A 1 9 ? 15.936 2.690 6.820 1.00 0.00 9 GLN A CA 12
ATOM 4082 C C . GLN A 1 9 ? 15.948 1.653 5.712 1.00 0.00 9 GLN A C 12
ATOM 4083 O O . GLN A 1 9 ? 14.919 1.384 5.094 1.00 0.00 9 GLN A O 12
ATOM 4097 N N . ASP A 1 10 ? 17.110 1.060 5.468 1.00 0.00 10 ASP A N 12
ATOM 4098 C CA . ASP A 1 10 ? 17.205 0.042 4.434 1.00 0.00 10 ASP A CA 12
ATOM 4099 C C . ASP A 1 10 ? 16.729 -1.300 4.981 1.00 0.00 10 ASP A C 12
ATOM 4100 O O . ASP A 1 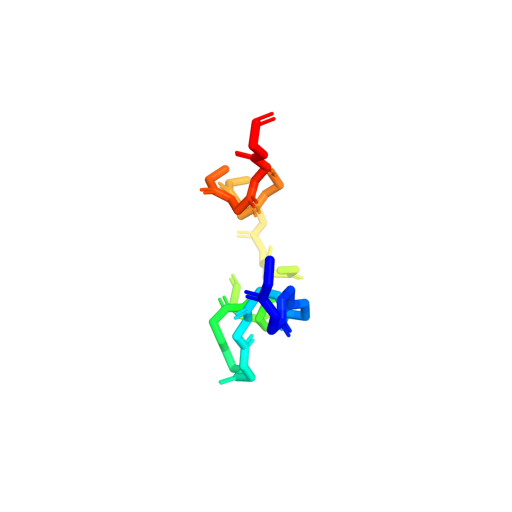10 ? 16.869 -2.342 4.329 1.00 0.00 10 ASP A O 12
ATOM 4109 N N . MET A 1 11 ? 16.151 -1.266 6.181 1.00 0.00 11 MET A N 12
ATOM 4110 C CA . MET A 1 11 ? 15.664 -2.486 6.807 1.00 0.00 11 MET A CA 12
ATOM 4111 C C . MET A 1 11 ? 14.262 -2.778 6.311 1.00 0.00 11 MET A C 12
ATOM 4112 O O . MET A 1 11 ? 13.967 -3.895 5.903 1.00 0.00 11 MET A O 12
ATOM 4126 N N . ALA A 1 12 ? 13.415 -1.766 6.276 1.00 0.00 12 ALA A N 12
ATOM 4127 C CA . ALA A 1 12 ? 12.076 -1.973 5.750 1.00 0.00 12 ALA A CA 12
ATOM 4128 C C . ALA A 1 12 ? 12.185 -1.988 4.235 1.00 0.00 12 ALA A C 12
ATOM 4129 O O . ALA A 1 12 ? 11.207 -2.178 3.511 1.00 0.00 12 ALA A O 12
ATOM 4145 N N . GLY A 1 14 ? 14.543 -4.066 2.446 1.00 0.00 14 GLY A N 12
ATOM 4146 C CA . GLY A 1 14 ? 14.597 -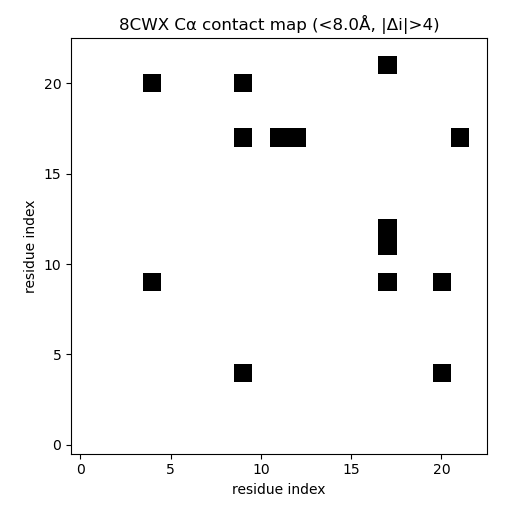5.473 2.083 1.00 0.00 14 GLY A CA 12
ATOM 4147 C C . GLY A 1 14 ? 13.295 -6.196 2.457 1.00 0.00 14 GLY A C 12
ATOM 4148 O O . GLY A 1 14 ? 13.292 -7.414 2.633 1.00 0.00 14 GLY A O 12
ATOM 4152 N N . ASN A 1 15 ? 12.185 -5.448 2.584 1.00 0.00 15 ASN A N 12
ATOM 4153 C CA . ASN A 1 15 ? 10.906 -6.060 2.942 1.00 0.00 15 ASN A CA 12
ATOM 4154 C C . ASN A 1 15 ? 10.180 -6.588 1.706 1.00 0.00 15 ASN A C 12
ATOM 4155 O O . ASN A 1 15 ? 10.639 -6.412 0.576 1.00 0.00 15 ASN A O 12
ATOM 4166 N N . PRO A 1 16 ? 9.054 -7.230 1.896 1.00 0.00 16 PRO A N 12
ATOM 4167 C CA . PRO A 1 16 ? 8.259 -7.785 0.773 1.00 0.00 16 PRO A CA 12
ATOM 4168 C C . PRO A 1 16 ? 8.111 -6.779 -0.359 1.00 0.00 16 PRO A C 12
ATOM 4169 O O . PRO A 1 16 ? 7.266 -5.889 -0.314 1.00 0.00 16 PRO A O 12
ATOM 4180 N N . LEU A 1 17 ? 8.958 -6.940 -1.360 1.00 0.00 17 LEU A N 12
ATOM 4181 C CA . LEU A 1 17 ? 8.963 -6.055 -2.529 1.00 0.00 17 LEU A CA 12
ATOM 4182 C C . LEU A 1 17 ? 9.747 -4.785 -2.229 1.00 0.00 17 LEU A C 12
ATOM 4183 O O . LEU A 1 17 ? 10.339 -4.166 -3.126 1.00 0.00 17 LEU A O 12
ATOM 4233 N N . PHE A 1 21 ? 12.779 -1.938 -4.061 1.00 0.00 21 PHE A N 12
ATOM 4234 C CA . PHE A 1 21 ? 12.172 -0.674 -3.682 1.00 0.00 21 PHE A CA 12
ATOM 4235 C C . PHE A 1 21 ? 13.176 0.217 -2.948 1.00 0.00 21 PHE A C 12
ATOM 4236 O O . PHE A 1 21 ? 13.328 1.400 -3.271 1.00 0.00 21 PHE A O 12
ATOM 4253 N N . CYS A 1 22 ? 13.843 -0.350 -1.946 1.00 0.00 22 CYS A N 12
ATOM 4254 C CA . CYS A 1 22 ? 14.805 0.418 -1.157 1.00 0.00 22 CYS A CA 12
ATOM 4255 C C . CYS A 1 22 ? 16.199 0.429 -1.775 1.00 0.00 22 CYS A C 12
ATOM 4256 O O . CYS A 1 22 ? 17.058 1.207 -1.358 1.00 0.00 22 CYS A O 12
ATOM 4263 N N . CYS A 1 23 ? 16.434 -0.425 -2.761 1.00 0.00 23 CYS A N 12
ATOM 4264 C CA . CYS A 1 23 ? 17.748 -0.466 -3.391 1.00 0.00 23 CYS A CA 12
ATOM 4265 C C . CYS A 1 23 ? 17.903 0.705 -4.352 1.00 0.00 23 CYS A C 12
ATOM 4266 O O . CYS A 1 23 ? 18.916 1.402 -4.336 1.00 0.00 23 CYS A O 12
ATOM 4282 N N . VAL A 1 25 ? 15.789 3.303 -4.404 1.00 0.00 25 VAL A N 12
ATOM 4283 C CA . VAL A 1 25 ? 15.476 4.499 -3.635 1.00 0.00 25 VAL A CA 12
ATOM 4284 C C . VAL A 1 25 ? 16.714 4.979 -2.882 1.00 0.00 25 VAL A C 12
ATOM 4285 O O . VAL A 1 25 ? 16.923 6.179 -2.706 1.00 0.00 25 VAL A O 12
ATOM 4298 N N . GLN A 1 26 ? 17.524 4.024 -2.433 1.00 0.00 26 GLN A N 12
ATOM 4299 C CA . GLN A 1 26 ? 18.736 4.345 -1.686 1.00 0.00 26 GLN A CA 12
ATOM 4300 C C . GLN A 1 26 ? 19.947 4.437 -2.611 1.00 0.00 26 GLN A C 12
ATOM 4301 O O . GLN A 1 26 ? 20.997 4.946 -2.222 1.00 0.00 26 GLN A O 12
ATOM 4315 N N . CYS A 1 27 ? 19.797 3.939 -3.834 1.00 0.00 27 CYS A N 12
ATOM 4316 C CA . CYS A 1 27 ? 20.888 3.971 -4.797 1.00 0.00 27 CYS A CA 12
ATOM 4317 C C . CYS A 1 27 ? 21.074 5.378 -5.355 1.00 0.00 27 CYS A C 12
ATOM 4318 O O . CYS A 1 27 ? 20.104 6.058 -5.687 1.00 0.00 27 CYS A O 12
ATOM 4325 N N . GLY A 1 28 ? 22.330 5.806 -5.456 1.00 0.00 28 GLY A N 12
ATOM 4326 C CA . GLY A 1 28 ? 22.638 7.135 -5.976 1.00 0.00 28 GLY A CA 12
ATOM 4327 C C . GLY A 1 28 ? 24.031 7.167 -6.594 1.00 0.00 28 GLY A C 12
ATOM 4328 O O . GLY A 1 28 ? 24.984 7.339 -5.851 1.00 0.00 28 GLY A O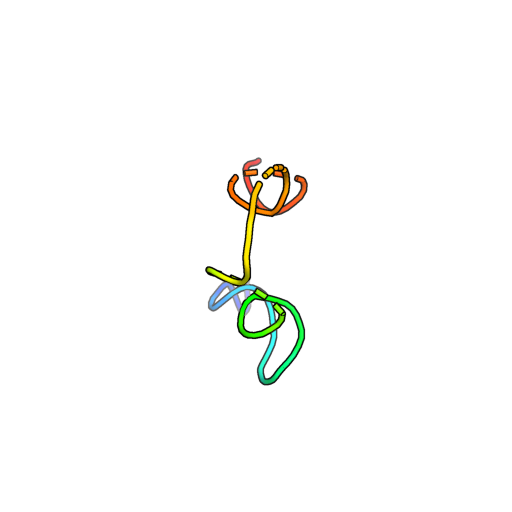 12
ATOM 4333 N N . PHE A 1 1 ? 27.842 9.374 2.323 1.00 0.00 1 PHE A N 13
ATOM 4334 C CA . PHE A 1 1 ? 28.151 8.088 3.009 1.00 0.00 1 PHE A CA 13
ATOM 4335 C C . PHE A 1 1 ? 27.050 7.772 4.017 1.00 0.00 1 PHE A C 13
ATOM 4336 O O . PHE A 1 1 ? 26.091 7.069 3.702 1.00 0.00 1 PHE A O 13
ATOM 4355 N N . ALA A 1 2 ? 27.198 8.295 5.229 1.00 0.00 2 ALA A N 13
ATOM 4356 C CA . ALA A 1 2 ? 26.211 8.061 6.276 1.00 0.00 2 ALA A CA 13
ATOM 4357 C C . ALA A 1 2 ? 26.497 6.747 6.996 1.00 0.00 2 ALA A C 13
ATOM 4358 O O . ALA A 1 2 ? 25.587 5.963 7.263 1.00 0.00 2 ALA A O 13
ATOM 4365 N N . ALA A 1 3 ? 27.769 6.514 7.305 1.00 0.00 3 ALA A N 13
ATOM 4366 C CA . ALA A 1 3 ? 28.167 5.292 7.993 1.00 0.00 3 ALA A CA 13
ATOM 4367 C C . ALA A 1 3 ? 27.176 4.169 7.710 1.00 0.00 3 ALA A C 13
ATOM 4368 O O . ALA A 1 3 ? 26.142 4.061 8.369 1.00 0.00 3 ALA A O 13
ATOM 4375 N N . ASP A 1 4 ? 27.497 3.335 6.727 1.00 0.00 4 ASP A N 13
ATOM 4376 C CA . ASP A 1 4 ? 26.627 2.221 6.367 1.00 0.00 4 ASP A CA 13
ATOM 4377 C C . ASP A 1 4 ? 25.257 2.729 5.921 1.00 0.00 4 ASP A C 13
ATOM 4378 O O . ASP A 1 4 ? 24.274 2.616 6.653 1.00 0.00 4 ASP A O 13
ATOM 4387 N N . ALA A 1 5 ? 25.203 3.288 4.715 1.00 0.00 5 ALA A N 13
ATOM 4388 C CA . ALA A 1 5 ? 23.949 3.809 4.178 1.00 0.00 5 ALA A CA 13
ATOM 4389 C C . ALA A 1 5 ? 23.059 4.340 5.300 1.00 0.00 5 ALA A C 13
ATOM 4390 O O . ALA A 1 5 ? 23.160 5.503 5.689 1.00 0.00 5 ALA A O 13
ATOM 4397 N N . TRP A 1 6 ? 22.189 3.475 5.816 1.00 0.00 6 TRP A N 13
ATOM 4398 C CA . TRP A 1 6 ? 21.284 3.864 6.893 1.00 0.00 6 TRP A CA 13
ATOM 4399 C C . TRP A 1 6 ? 20.731 2.628 7.597 1.00 0.00 6 TRP A C 13
ATOM 4400 O O . TRP A 1 6 ? 20.154 1.731 6.966 1.00 0.00 6 TRP A O 13
ATOM 4421 N N . ALA A 1 7 ? 20.892 2.587 8.916 1.00 0.00 7 ALA A N 13
ATOM 4422 C CA . ALA A 1 7 ? 20.427 1.443 9.679 1.00 0.00 7 ALA A CA 13
ATOM 4423 C C . ALA A 1 7 ? 18.945 1.566 9.953 1.00 0.00 7 ALA A C 13
ATOM 4424 O O . ALA A 1 7 ? 18.464 2.581 10.456 1.00 0.00 7 ALA A O 13
ATOM 4431 N N . ALA A 1 8 ? 18.230 0.518 9.568 1.00 0.00 8 ALA A N 13
ATOM 4432 C CA . ALA A 1 8 ? 16.792 0.477 9.712 1.00 0.00 8 ALA A CA 13
ATOM 4433 C C . ALA A 1 8 ? 16.153 0.982 8.425 1.00 0.00 8 ALA A C 13
ATOM 4434 O O . ALA A 1 8 ? 15.063 0.545 8.048 1.00 0.00 8 ALA A O 13
ATOM 4441 N N . GLN A 1 9 ? 16.851 1.888 7.734 1.00 0.00 9 GLN A N 13
ATOM 4442 C CA . GLN A 1 9 ? 16.325 2.420 6.484 1.00 0.00 9 GLN A CA 13
ATOM 4443 C C . GLN A 1 9 ? 16.298 1.336 5.425 1.00 0.00 9 GLN A C 13
ATOM 4444 O O . GLN A 1 9 ? 15.267 1.091 4.800 1.00 0.00 9 GLN A O 13
ATOM 4458 N N . ASP A 1 10 ? 17.431 0.674 5.234 1.00 0.00 10 ASP A N 13
ATOM 4459 C CA . ASP A 1 10 ? 17.499 -0.393 4.253 1.00 0.00 10 ASP A CA 13
ATOM 4460 C C . ASP A 1 10 ? 16.941 -1.680 4.848 1.00 0.00 10 ASP A C 13
ATOM 4461 O O . ASP A 1 10 ? 16.993 -2.745 4.224 1.00 0.00 10 ASP A O 13
ATOM 4470 N N . MET A 1 11 ? 16.388 -1.576 6.058 1.00 0.00 11 MET A N 13
ATOM 4471 C CA . MET A 1 11 ? 15.825 -2.742 6.717 1.00 0.00 11 MET A CA 13
ATOM 4472 C C . MET A 1 11 ? 14.399 -2.940 6.243 1.00 0.00 11 MET A C 13
ATOM 4473 O O . MET A 1 11 ? 14.011 -4.040 5.871 1.00 0.00 11 MET A O 13
ATOM 4487 N N . ALA A 1 12 ? 13.636 -1.865 6.181 1.00 0.00 12 ALA A N 13
ATOM 4488 C CA . ALA A 1 12 ? 12.282 -1.977 5.675 1.00 0.00 12 ALA A CA 13
ATOM 4489 C C . ALA A 1 12 ? 12.374 -2.045 4.160 1.00 0.00 12 ALA A C 13
ATOM 4490 O O . ALA A 1 12 ? 11.379 -2.190 3.449 1.00 0.00 12 ALA A O 13
ATOM 4506 N N . GLY A 1 14 ? 14.600 -4.335 2.425 1.00 0.00 14 GLY A N 13
ATOM 4507 C CA . GLY A 1 14 ? 14.546 -5.755 2.119 1.00 0.00 14 GLY A CA 13
ATOM 4508 C C . GLY A 1 14 ? 13.169 -6.347 2.472 1.00 0.00 14 GLY A C 13
ATOM 4509 O O . GLY A 1 14 ? 13.050 -7.552 2.690 1.00 0.00 14 GLY A O 13
ATOM 4513 N N . ASN A 1 15 ? 12.125 -5.499 2.535 1.00 0.00 15 ASN A N 13
ATOM 4514 C CA . ASN A 1 15 ? 10.785 -5.975 2.869 1.00 0.00 15 ASN A CA 13
ATOM 4515 C C . ASN A 1 15 ? 10.057 -6.483 1.627 1.00 0.00 15 ASN A C 13
ATOM 4516 O O . ASN A 1 15 ? 10.588 -6.414 0.515 1.00 0.00 15 ASN A O 13
ATOM 4527 N N . PRO A 1 16 ? 8.858 -6.989 1.782 1.00 0.00 16 PRO A N 13
ATOM 4528 C CA . PRO A 1 16 ? 8.071 -7.507 0.635 1.00 0.00 16 PRO A CA 13
ATOM 4529 C C . PRO A 1 16 ? 7.977 -6.474 -0.478 1.00 0.00 16 PRO A C 13
ATOM 4530 O O . PRO A 1 16 ? 7.154 -5.562 -0.436 1.00 0.00 16 PRO A O 13
ATOM 4541 N N . LEU A 1 17 ? 8.851 -6.635 -1.455 1.00 0.00 17 LEU A N 13
ATOM 4542 C CA . LEU A 1 17 ? 8.923 -5.723 -2.599 1.00 0.00 17 LEU A CA 13
ATOM 4543 C C . LEU A 1 17 ? 9.741 -4.495 -2.232 1.00 0.00 17 LEU A C 13
ATOM 4544 O O . LEU A 1 17 ? 10.267 -3.793 -3.104 1.00 0.00 17 LEU A O 13
ATOM 4594 N N . PHE A 1 21 ? 12.822 -1.819 -3.978 1.00 0.00 21 PHE A N 13
ATOM 4595 C CA . PHE A 1 21 ? 12.317 -0.533 -3.526 1.00 0.00 21 PHE A CA 13
ATOM 4596 C C . PHE A 1 21 ? 13.415 0.274 -2.840 1.00 0.00 21 PHE A C 13
ATOM 4597 O O . PHE A 1 21 ? 13.646 1.436 -3.168 1.00 0.00 21 PHE A O 13
ATOM 4614 N N . CYS A 1 22 ? 14.075 -0.351 -1.871 1.00 0.00 22 CYS A N 13
ATOM 4615 C CA . CYS A 1 22 ? 15.130 0.327 -1.119 1.00 0.00 22 CYS A CA 13
ATOM 4616 C C . CYS A 1 22 ? 16.492 0.234 -1.796 1.00 0.00 22 CYS A C 13
ATOM 4617 O O . CYS A 1 22 ? 17.438 0.902 -1.380 1.00 0.00 22 CYS A O 13
ATOM 4624 N N . CYS A 1 23 ? 16.602 -0.572 -2.844 1.00 0.00 23 CYS A N 13
ATOM 4625 C CA . CYS A 1 23 ? 17.877 -0.683 -3.539 1.00 0.00 23 CYS A CA 13
ATOM 4626 C C . CYS A 1 23 ? 18.080 0.537 -4.433 1.00 0.00 23 CYS A C 13
ATOM 4627 O O . CYS A 1 23 ? 19.136 1.162 -4.408 1.00 0.00 23 CYS A O 13
ATOM 4643 N N . VAL A 1 25 ? 16.151 3.208 -4.207 1.00 0.00 25 VAL A N 13
ATOM 4644 C CA . VAL A 1 25 ? 15.885 4.351 -3.339 1.00 0.00 25 VAL A CA 13
ATOM 4645 C C . VAL A 1 25 ? 17.165 4.823 -2.660 1.00 0.00 25 VAL A C 13
ATOM 4646 O O . VAL A 1 25 ? 17.403 6.025 -2.529 1.00 0.00 25 VAL A O 13
ATOM 4659 N N . GLN A 1 26 ? 17.975 3.869 -2.211 1.00 0.00 26 GLN A N 13
ATOM 4660 C CA . GLN A 1 26 ? 19.218 4.194 -1.520 1.00 0.00 26 GLN A CA 13
ATOM 4661 C C . GLN A 1 26 ? 20.390 4.259 -2.496 1.00 0.00 26 GLN A C 13
ATOM 4662 O O . GLN A 1 26 ? 21.477 4.718 -2.143 1.00 0.00 26 GLN A O 13
ATOM 4676 N N . CYS A 1 27 ? 20.167 3.800 -3.722 1.00 0.00 27 CYS A N 13
ATOM 4677 C CA . CYS A 1 27 ? 21.216 3.817 -4.733 1.00 0.00 27 CYS A CA 13
ATOM 4678 C C . CYS A 1 27 ? 21.431 5.233 -5.259 1.00 0.00 27 CYS A C 13
ATOM 4679 O O . CYS A 1 27 ? 20.476 5.989 -5.444 1.00 0.00 27 CYS A O 13
ATOM 4686 N N . GLY A 1 28 ? 22.690 5.584 -5.497 1.00 0.00 28 GLY A N 13
ATOM 4687 C CA . GLY A 1 28 ? 23.022 6.913 -6.000 1.00 0.00 28 GLY A CA 13
ATOM 4688 C C . GLY A 1 28 ? 21.973 7.398 -6.994 1.00 0.00 28 GLY A C 13
ATOM 4689 O O . GLY A 1 28 ? 21.417 8.460 -6.767 1.00 0.00 28 GLY A O 13
ATOM 4694 N N . PHE A 1 1 ? 25.526 13.922 6.979 1.00 0.00 1 PHE A N 14
ATOM 4695 C CA . PHE A 1 1 ? 26.889 14.020 6.388 1.00 0.00 1 PHE A CA 14
ATOM 4696 C C . PHE A 1 1 ? 27.545 12.643 6.399 1.00 0.00 1 PHE A C 14
ATOM 4697 O O . PHE A 1 1 ? 27.321 11.848 7.314 1.00 0.00 1 PHE A O 14
ATOM 4716 N N . ALA A 1 2 ? 28.354 12.368 5.384 1.00 0.00 2 ALA A N 14
ATOM 4717 C CA . ALA A 1 2 ? 29.036 11.082 5.290 1.00 0.00 2 ALA A CA 14
ATOM 4718 C C . ALA A 1 2 ? 28.134 10.043 4.633 1.00 0.00 2 ALA A C 14
ATOM 4719 O O . ALA A 1 2 ? 28.564 8.928 4.340 1.00 0.00 2 ALA A O 14
ATOM 4726 N N . ALA A 1 3 ? 26.878 10.419 4.403 1.00 0.00 3 ALA A N 14
ATOM 4727 C CA . ALA A 1 3 ? 25.922 9.512 3.778 1.00 0.00 3 ALA A CA 14
ATOM 4728 C C . ALA A 1 3 ? 26.305 8.061 4.046 1.00 0.00 3 ALA A C 14
ATOM 4729 O O . ALA A 1 3 ? 26.118 7.553 5.153 1.00 0.00 3 ALA A O 14
ATOM 4736 N N . ASP A 1 4 ? 26.839 7.396 3.027 1.00 0.00 4 ASP A N 14
ATOM 4737 C CA . ASP A 1 4 ? 27.243 6.003 3.163 1.00 0.00 4 ASP A CA 14
ATOM 4738 C C . ASP A 1 4 ? 26.048 5.130 3.534 1.00 0.00 4 ASP A C 14
ATOM 4739 O O . ASP A 1 4 ? 26.192 4.137 4.248 1.00 0.00 4 ASP A O 14
ATOM 4748 N N . ALA A 1 5 ? 24.873 5.504 3.036 1.00 0.00 5 ALA A N 14
ATOM 4749 C CA . ALA A 1 5 ? 23.657 4.746 3.313 1.00 0.00 5 ALA A CA 14
ATOM 4750 C C . ALA A 1 5 ? 22.992 5.234 4.597 1.00 0.00 5 ALA A C 14
ATOM 4751 O O . ALA A 1 5 ? 23.205 6.368 5.029 1.00 0.00 5 ALA A O 14
ATOM 4758 N N . TRP A 1 6 ? 22.189 4.365 5.203 1.00 0.00 6 TRP A N 14
ATOM 4759 C CA . TRP A 1 6 ? 21.495 4.706 6.441 1.00 0.00 6 TRP A CA 14
ATOM 4760 C C . TRP A 1 6 ? 21.022 3.434 7.146 1.00 0.00 6 TRP A C 14
ATOM 4761 O O . TRP A 1 6 ? 20.438 2.532 6.526 1.00 0.00 6 TRP A O 14
ATOM 4782 N N . ALA A 1 7 ? 21.268 3.368 8.451 1.00 0.00 7 ALA A N 14
ATOM 4783 C CA . ALA A 1 7 ? 20.896 2.188 9.211 1.00 0.00 7 ALA A CA 14
ATOM 4784 C C . ALA A 1 7 ? 19.429 2.237 9.572 1.00 0.00 7 ALA A C 14
ATOM 4785 O O . ALA A 1 7 ? 18.932 3.225 10.110 1.00 0.00 7 ALA A O 14
ATOM 4792 N N . ALA A 1 8 ? 18.745 1.155 9.222 1.00 0.00 8 ALA A N 14
ATOM 4793 C CA . ALA A 1 8 ? 17.320 1.038 9.448 1.00 0.00 8 ALA A CA 14
ATOM 4794 C C . ALA A 1 8 ? 16.580 1.508 8.201 1.00 0.00 8 ALA A C 14
ATOM 4795 O O . ALA A 1 8 ? 15.495 1.009 7.880 1.00 0.00 8 ALA A O 14
ATOM 4802 N N . GLN A 1 9 ? 17.184 2.465 7.485 1.00 0.00 9 GLN A N 14
ATOM 4803 C CA . GLN A 1 9 ? 16.562 2.983 6.274 1.00 0.00 9 GLN A CA 14
ATOM 4804 C C . GLN A 1 9 ? 16.513 1.915 5.198 1.00 0.00 9 GLN A C 14
ATOM 4805 O O . GLN A 1 9 ? 15.446 1.611 4.663 1.00 0.00 9 GLN A O 14
ATOM 4819 N N . ASP A 1 10 ? 17.663 1.333 4.889 1.00 0.00 10 ASP A N 14
ATOM 4820 C CA . ASP A 1 10 ? 17.704 0.287 3.884 1.00 0.00 10 ASP A CA 14
ATOM 4821 C C . ASP A 1 10 ? 17.289 -1.043 4.505 1.00 0.00 10 ASP A C 14
ATOM 4822 O O . ASP A 1 10 ? 17.394 -2.105 3.874 1.00 0.00 10 ASP A O 14
ATOM 4831 N N . MET A 1 11 ? 16.801 -0.979 5.745 1.00 0.00 11 MET A N 14
ATOM 4832 C CA . MET A 1 11 ? 16.375 -2.184 6.436 1.00 0.00 11 MET A CA 14
ATOM 4833 C C . MET A 1 11 ? 14.943 -2.502 6.054 1.00 0.00 11 MET A C 14
ATOM 4834 O O . MET A 1 11 ? 14.626 -3.632 5.702 1.00 0.00 11 MET A O 14
ATOM 4848 N N . ALA A 1 12 ? 14.087 -1.498 6.052 1.00 0.00 12 ALA A N 14
ATOM 4849 C CA . ALA A 1 12 ? 12.716 -1.729 5.635 1.00 0.00 12 ALA A CA 14
ATOM 4850 C C . ALA A 1 12 ? 12.711 -1.789 4.116 1.00 0.00 12 ALA A C 14
ATOM 4851 O O . ALA A 1 12 ? 11.685 -2.013 3.474 1.00 0.00 12 ALA A O 14
ATOM 4867 N N . GLY A 1 14 ? 14.970 -3.890 2.212 1.00 0.00 14 GLY A N 14
ATOM 4868 C CA . GLY A 1 14 ? 15.015 -5.307 1.882 1.00 0.00 14 GLY A CA 14
ATOM 4869 C C . GLY A 1 14 ? 13.743 -6.033 2.348 1.00 0.00 14 GLY A C 14
ATOM 4870 O O . GLY A 1 14 ? 13.756 -7.253 2.521 1.00 0.00 14 GLY A O 14
ATOM 4874 N N . ASN A 1 15 ? 12.645 -5.286 2.560 1.00 0.00 15 ASN A N 14
ATOM 4875 C CA . ASN A 1 15 ? 11.400 -5.897 3.010 1.00 0.00 15 ASN A CA 14
ATOM 4876 C C . ASN A 1 15 ? 10.581 -6.416 1.832 1.00 0.00 15 ASN A C 14
ATOM 4877 O O . ASN A 1 15 ? 10.953 -6.235 0.669 1.00 0.00 15 ASN A O 14
ATOM 4888 N N . PRO A 1 16 ? 9.475 -7.064 2.107 1.00 0.00 16 PRO A N 14
ATOM 4889 C CA . PRO A 1 16 ? 8.595 -7.617 1.048 1.00 0.00 16 PRO A CA 14
ATOM 4890 C C . PRO A 1 16 ? 8.327 -6.595 -0.048 1.00 0.00 16 PRO A C 14
ATOM 4891 O O . PRO A 1 16 ? 7.479 -5.719 0.094 1.00 0.00 16 PRO A O 14
ATOM 4902 N N . LEU A 1 17 ? 9.075 -6.728 -1.129 1.00 0.00 17 LEU A N 14
ATOM 4903 C CA . LEU A 1 17 ? 8.954 -5.823 -2.277 1.00 0.00 17 LEU A CA 14
ATOM 4904 C C . LEU A 1 17 ? 9.757 -4.552 -2.036 1.00 0.00 17 LEU A C 14
ATOM 4905 O O . LEU A 1 17 ? 10.265 -3.925 -2.976 1.00 0.00 17 LEU A O 14
ATOM 4955 N N . PHE A 1 21 ? 12.646 -1.750 -4.131 1.00 0.00 21 PHE A N 14
ATOM 4956 C CA . PHE A 1 21 ? 12.091 -0.479 -3.704 1.00 0.00 21 PHE A CA 14
ATOM 4957 C C . PHE A 1 21 ? 13.168 0.411 -3.076 1.00 0.00 21 PHE A C 14
ATOM 4958 O O . PHE A 1 21 ? 13.317 1.581 -3.439 1.00 0.00 21 PHE A O 14
ATOM 4975 N N . CYS A 1 22 ? 13.909 -0.150 -2.120 1.00 0.00 22 CYS A N 14
ATOM 4976 C CA . CYS A 1 22 ? 14.956 0.610 -1.434 1.00 0.00 22 CYS A CA 14
ATOM 4977 C C . CYS A 1 22 ? 16.295 0.577 -2.161 1.00 0.00 22 CYS A C 14
ATOM 4978 O O . CYS A 1 22 ? 17.208 1.328 -1.811 1.00 0.00 22 CYS A O 14
ATOM 4985 N N . CYS A 1 23 ? 16.426 -0.277 -3.166 1.00 0.00 23 CYS A N 14
ATOM 4986 C CA . CYS A 1 23 ? 17.690 -0.353 -3.884 1.00 0.00 23 CYS A CA 14
ATOM 4987 C C . CYS A 1 23 ? 17.824 0.831 -4.830 1.00 0.00 23 CYS A C 14
ATOM 4988 O O . CYS A 1 23 ? 18.816 1.548 -4.795 1.00 0.00 23 CYS A O 14
ATOM 5004 N N . VAL A 1 25 ? 15.578 3.423 -4.939 1.00 0.00 25 VAL A N 14
ATOM 5005 C CA . VAL A 1 25 ? 15.224 4.607 -4.168 1.00 0.00 25 VAL A CA 14
ATOM 5006 C C . VAL A 1 25 ? 16.396 5.033 -3.286 1.00 0.00 25 VAL A C 14
ATOM 5007 O O . VAL A 1 25 ? 16.456 6.175 -2.828 1.00 0.00 25 VAL A O 14
ATOM 5020 N N . GLN A 1 26 ? 17.318 4.101 -3.036 1.00 0.00 26 GLN A N 14
ATOM 5021 C CA . GLN A 1 26 ? 18.468 4.393 -2.186 1.00 0.00 26 GLN A CA 14
ATOM 5022 C C . GLN A 1 26 ? 19.716 3.679 -2.707 1.00 0.00 26 GLN A C 14
ATOM 5023 O O . GLN A 1 26 ? 20.581 3.270 -1.933 1.00 0.00 26 GLN A O 14
ATOM 5037 N N . CYS A 1 27 ? 19.802 3.547 -4.027 1.00 0.00 27 CYS A N 14
ATOM 5038 C CA . CYS A 1 27 ? 20.954 2.895 -4.653 1.00 0.00 27 CYS A CA 14
ATOM 5039 C C . CYS A 1 27 ? 22.163 3.824 -4.625 1.00 0.00 27 CYS A C 14
ATOM 5040 O O . CYS A 1 27 ? 23.289 3.385 -4.391 1.00 0.00 27 CYS A O 14
ATOM 5047 N N . GLY A 1 28 ? 21.923 5.110 -4.865 1.00 0.00 28 GLY A N 14
ATOM 5048 C CA . GLY A 1 28 ? 23.001 6.093 -4.865 1.00 0.00 28 GLY A CA 14
ATOM 5049 C C . GLY A 1 28 ? 22.519 7.432 -5.410 1.00 0.00 28 GLY A C 14
ATOM 5050 O O . GLY A 1 28 ? 21.601 7.989 -4.831 1.00 0.00 28 GLY A O 14
ATOM 5055 N N . PHE A 1 1 ? 32.579 5.468 -0.016 1.00 0.00 1 PHE A N 15
ATOM 5056 C CA . PHE A 1 1 ? 32.471 4.809 1.317 1.00 0.00 1 PHE A CA 15
ATOM 5057 C C . PHE A 1 1 ? 31.701 3.501 1.177 1.00 0.00 1 PHE A C 15
ATOM 5058 O O . PHE A 1 1 ? 31.649 2.698 2.107 1.00 0.00 1 PHE A O 15
ATOM 5077 N N . ALA A 1 2 ? 31.106 3.293 0.007 1.00 0.00 2 ALA A N 15
ATOM 5078 C CA . ALA A 1 2 ? 30.342 2.077 -0.244 1.00 0.00 2 ALA A CA 15
ATOM 5079 C C . ALA A 1 2 ? 28.912 2.228 0.267 1.00 0.00 2 ALA A C 15
ATOM 5080 O O . ALA A 1 2 ? 28.681 2.384 1.465 1.00 0.00 2 ALA A O 15
ATOM 5087 N N . ALA A 1 3 ? 27.955 2.179 -0.655 1.00 0.00 3 ALA A N 15
ATOM 5088 C CA . ALA A 1 3 ? 26.548 2.310 -0.292 1.00 0.00 3 ALA A CA 15
ATOM 5089 C C . ALA A 1 3 ? 26.392 3.112 0.995 1.00 0.00 3 ALA A C 15
ATOM 5090 O O . ALA A 1 3 ? 26.256 4.336 0.961 1.00 0.00 3 ALA A O 15
ATOM 5097 N N . ASP A 1 4 ? 26.414 2.416 2.129 1.00 0.00 4 ASP A N 15
ATOM 5098 C CA . ASP A 1 4 ? 26.271 3.069 3.429 1.00 0.00 4 ASP A CA 15
ATOM 5099 C C . ASP A 1 4 ? 24.862 3.640 3.608 1.00 0.00 4 ASP A C 15
ATOM 5100 O O . ASP A 1 4 ? 24.273 3.530 4.683 1.00 0.00 4 ASP A O 15
ATOM 5109 N N . ALA A 1 5 ? 24.323 4.240 2.552 1.00 0.00 5 ALA A N 15
ATOM 5110 C CA . ALA A 1 5 ? 22.980 4.812 2.610 1.00 0.00 5 ALA A CA 15
ATOM 5111 C C . ALA A 1 5 ? 22.662 5.327 4.014 1.00 0.00 5 ALA A C 15
ATOM 5112 O O . ALA A 1 5 ? 23.081 6.420 4.392 1.00 0.00 5 ALA A O 15
ATOM 5119 N N . TRP A 1 6 ? 21.922 4.530 4.778 1.00 0.00 6 TRP A N 15
ATOM 5120 C CA . TRP A 1 6 ? 21.552 4.912 6.138 1.00 0.00 6 TRP A CA 15
ATOM 5121 C C . TRP A 1 6 ? 21.118 3.684 6.933 1.00 0.00 6 TRP A C 15
ATOM 5122 O O . TRP A 1 6 ? 20.588 2.711 6.373 1.00 0.00 6 TRP A O 15
ATOM 5143 N N . ALA A 1 7 ? 21.333 3.735 8.243 1.00 0.00 7 ALA A N 15
ATOM 5144 C CA . ALA A 1 7 ? 20.989 2.607 9.092 1.00 0.00 7 ALA A CA 15
ATOM 5145 C C . ALA A 1 7 ? 19.511 2.626 9.416 1.00 0.00 7 ALA A C 15
ATOM 5146 O O . ALA A 1 7 ? 18.973 3.616 9.914 1.00 0.00 7 ALA A O 15
ATOM 5153 N N . ALA A 1 8 ? 18.865 1.517 9.078 1.00 0.00 8 ALA A N 15
ATOM 5154 C CA . ALA A 1 8 ? 17.437 1.373 9.269 1.00 0.00 8 ALA A CA 15
ATOM 5155 C C . ALA A 1 8 ? 16.723 1.801 7.992 1.00 0.00 8 ALA A C 15
ATOM 5156 O O . ALA A 1 8 ? 15.643 1.296 7.667 1.00 0.00 8 ALA A O 15
ATOM 5163 N N . GLN A 1 9 ? 17.344 2.728 7.253 1.00 0.00 9 GLN A N 15
ATOM 5164 C CA . GLN A 1 9 ? 16.751 3.208 6.012 1.00 0.00 9 GLN A CA 15
ATOM 5165 C C . GLN A 1 9 ? 16.689 2.096 4.977 1.00 0.00 9 GLN A C 15
ATOM 5166 O O . GLN A 1 9 ? 15.620 1.793 4.446 1.00 0.00 9 GLN A O 15
ATOM 5180 N N . ASP A 1 10 ? 17.829 1.479 4.695 1.00 0.00 10 ASP A N 15
ATOM 5181 C CA . ASP A 1 10 ? 17.850 0.395 3.724 1.00 0.00 10 ASP A CA 15
ATOM 5182 C C . ASP A 1 10 ? 17.407 -0.907 4.387 1.00 0.00 10 ASP A C 15
ATOM 5183 O O . ASP A 1 10 ? 17.482 -1.992 3.786 1.00 0.00 10 ASP A O 15
ATOM 5192 N N . MET A 1 11 ? 16.930 -0.794 5.626 1.00 0.00 11 MET A N 15
ATOM 5193 C CA . MET A 1 11 ? 16.486 -1.969 6.357 1.00 0.00 11 MET A CA 15
ATOM 5194 C C . MET A 1 11 ? 15.046 -2.272 5.993 1.00 0.00 11 MET A C 15
ATOM 5195 O O . MET A 1 11 ? 14.700 -3.416 5.718 1.00 0.00 11 MET A O 15
ATOM 5209 N N . ALA A 1 12 ? 14.214 -1.248 5.923 1.00 0.00 12 ALA A N 15
ATOM 5210 C CA . ALA A 1 12 ? 12.838 -1.471 5.527 1.00 0.00 12 ALA A CA 15
ATOM 5211 C C . ALA A 1 12 ? 12.816 -1.630 4.014 1.00 0.00 12 ALA A C 15
ATOM 5212 O O . ALA A 1 12 ? 11.780 -1.874 3.396 1.00 0.00 12 ALA A O 15
ATOM 5228 N N . GLY A 1 14 ? 15.022 -3.900 2.239 1.00 0.00 14 GLY A N 15
ATOM 5229 C CA . GLY A 1 14 ? 15.036 -5.337 2.009 1.00 0.00 14 GLY A CA 15
ATOM 5230 C C . GLY A 1 14 ? 13.727 -5.994 2.491 1.00 0.00 14 GLY A C 15
ATOM 5231 O O . GLY A 1 14 ? 13.697 -7.201 2.729 1.00 0.00 14 GLY A O 15
ATOM 5235 N N . ASN A 1 15 ? 12.648 -5.204 2.647 1.00 0.00 15 ASN A N 15
ATOM 5236 C CA . ASN A 1 15 ? 11.371 -5.758 3.114 1.00 0.00 15 ASN A CA 15
ATOM 5237 C C . ASN A 1 15 ? 10.538 -6.319 1.957 1.00 0.00 15 ASN A C 15
ATOM 5238 O O . ASN A 1 15 ? 10.906 -6.194 0.788 1.00 0.00 15 ASN A O 15
ATOM 5249 N N . PRO A 1 16 ? 9.419 -6.930 2.265 1.00 0.00 16 PRO A N 15
ATOM 5250 C CA . PRO A 1 16 ? 8.516 -7.509 1.233 1.00 0.00 16 PRO A CA 15
ATOM 5251 C C . PRO A 1 16 ? 8.282 -6.534 0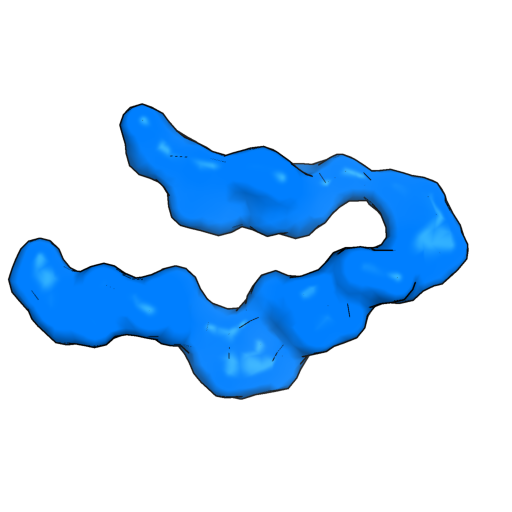.086 1.00 0.00 16 PRO A C 15
ATOM 5252 O O . PRO A 1 16 ? 7.448 -5.633 0.174 1.00 0.00 16 PRO A O 15
ATOM 5263 N N . LEU A 1 17 ? 9.053 -6.734 -0.972 1.00 0.00 17 LEU A N 15
ATOM 5264 C CA . LEU A 1 17 ? 8.996 -5.895 -2.176 1.00 0.00 17 LEU A CA 15
ATOM 5265 C C . LEU A 1 17 ? 9.821 -4.628 -1.974 1.00 0.00 17 LEU A C 15
ATOM 5266 O O . LEU A 1 17 ? 10.339 -4.037 -2.932 1.00 0.00 17 LEU A O 15
ATOM 5316 N N . PHE A 1 21 ? 12.616 -1.777 -4.153 1.00 0.00 21 PHE A N 15
ATOM 5317 C CA . PHE A 1 21 ? 12.069 -0.501 -3.724 1.00 0.00 21 PHE A CA 15
ATOM 5318 C C . PHE A 1 21 ? 13.162 0.402 -3.151 1.00 0.00 21 PHE A C 15
ATOM 5319 O O . PHE A 1 21 ? 13.297 1.561 -3.546 1.00 0.00 21 PHE A O 15
ATOM 5336 N N . CYS A 1 22 ? 13.930 -0.139 -2.207 1.00 0.00 22 CYS A N 15
ATOM 5337 C CA . CYS A 1 22 ? 15.003 0.633 -1.562 1.00 0.00 22 CYS A CA 15
ATOM 5338 C C . CYS A 1 22 ? 16.326 0.577 -2.321 1.00 0.00 22 CYS A C 15
ATOM 5339 O O . CYS A 1 22 ? 17.259 1.312 -1.990 1.00 0.00 22 CYS A O 15
ATOM 5346 N N . CYS A 1 23 ? 16.423 -0.274 -3.332 1.00 0.00 23 CYS A N 15
ATOM 5347 C CA . CYS A 1 23 ? 17.670 -0.358 -4.079 1.00 0.00 23 CYS A CA 15
ATOM 5348 C C . CYS A 1 23 ? 17.783 0.829 -5.024 1.00 0.00 23 CYS A C 15
ATOM 5349 O O . CYS A 1 23 ? 18.769 1.562 -4.994 1.00 0.00 23 CYS A O 15
ATOM 5365 N N . VAL A 1 25 ? 15.570 3.336 -5.003 1.00 0.00 25 VAL A N 15
ATOM 5366 C CA . VAL A 1 25 ? 15.208 4.476 -4.171 1.00 0.00 25 VAL A CA 15
ATOM 5367 C C . VAL A 1 25 ? 16.405 4.939 -3.346 1.00 0.00 25 VAL A C 15
ATOM 5368 O O . VAL A 1 25 ? 16.448 6.081 -2.886 1.00 0.00 25 VAL A O 15
ATOM 5381 N N . GLN A 1 26 ? 17.369 4.042 -3.149 1.00 0.00 26 GLN A N 15
ATOM 5382 C CA . GLN A 1 26 ? 18.552 4.374 -2.360 1.00 0.00 26 GLN A CA 15
ATOM 5383 C C . GLN A 1 26 ? 19.789 3.684 -2.936 1.00 0.00 26 GLN A C 15
ATOM 5384 O O . GLN A 1 26 ? 20.692 3.281 -2.204 1.00 0.00 26 GLN A O 15
ATOM 5398 N N . CYS A 1 27 ? 19.819 3.562 -4.257 1.00 0.00 27 CYS A N 15
ATOM 5399 C CA . CYS A 1 27 ? 20.947 2.930 -4.937 1.00 0.00 27 CYS A CA 15
ATOM 5400 C C . CYS A 1 27 ? 22.151 3.872 -4.957 1.00 0.00 27 CYS A C 15
ATOM 5401 O O . CYS A 1 27 ? 23.294 3.438 -4.802 1.00 0.00 27 CYS A O 15
ATOM 5408 N N . GLY A 1 28 ? 21.885 5.159 -5.147 1.00 0.00 28 GLY A N 15
ATOM 5409 C CA . GLY A 1 28 ? 22.951 6.153 -5.186 1.00 0.00 28 GLY A CA 15
ATOM 5410 C C . GLY A 1 28 ? 22.515 7.448 -4.509 1.00 0.00 28 GLY A C 15
ATOM 5411 O O . GLY A 1 28 ? 21.498 7.990 -4.910 1.00 0.00 28 GLY A O 15
#

Secondary structure (DSSP, 8-state):
---S--TTTTT------------

Solvent-accessible surface area: 2495 Å² total